Protein AF-A0A1I8H2S3-F1 (afdb_monomer)

pLDDT: mean 72.26, std 16.55, range [32.09, 94.25]

Radius of gyration: 24.67 Å; Cα contacts (8 Å, |Δi|>4): 379; chains: 1; bounding box: 44×90×65 Å

Nearest PDB structures (foldseek):
  3tn0-assembly1_A  TM=1.795E-01  e=9.062E+00  Mus musculus

Structure (mmCIF, N/CA/C/O backbone):
data_AF-A0A1I8H2S3-F1
#
_entry.id   AF-A0A1I8H2S3-F1
#
loop_
_atom_site.group_PDB
_atom_site.id
_atom_site.type_symbol
_atom_site.label_atom_id
_atom_site.label_alt_id
_atom_site.label_comp_id
_atom_site.label_asym_id
_atom_site.label_entity_id
_atom_site.label_seq_id
_atom_site.pdbx_PDB_ins_code
_atom_site.Cartn_x
_atom_site.Cartn_y
_atom_site.Cartn_z
_atom_site.occupancy
_atom_site.B_iso_or_equiv
_atom_site.auth_seq_id
_atom_site.auth_comp_id
_atom_site.auth_asym_id
_atom_site.auth_atom_id
_atom_site.pdbx_PDB_model_num
ATOM 1 N N . MET A 1 1 ? 1.444 70.346 -40.438 1.00 38.09 1 MET A N 1
ATOM 2 C CA . MET A 1 1 ? 0.869 69.464 -41.477 1.00 38.09 1 MET A CA 1
ATOM 3 C C . MET A 1 1 ? 0.135 68.326 -40.787 1.00 38.09 1 MET A C 1
ATOM 5 O O . MET A 1 1 ? 0.606 67.856 -39.762 1.00 38.09 1 MET A O 1
ATOM 9 N N . ARG A 1 2 ? -1.059 67.998 -41.293 1.00 44.31 2 ARG A N 1
ATOM 10 C CA . ARG A 1 2 ? -1.983 66.957 -40.811 1.00 44.31 2 ARG A CA 1
ATOM 11 C C . ARG A 1 2 ? -1.423 65.543 -41.024 1.00 44.31 2 ARG A C 1
ATOM 13 O O . ARG A 1 2 ? -0.652 65.376 -41.961 1.00 44.31 2 ARG A O 1
ATOM 20 N N . LEU A 1 3 ? -1.928 64.587 -40.228 1.00 35.25 3 LEU A N 1
ATOM 21 C CA . LEU A 1 3 ? -2.269 63.165 -40.501 1.00 35.25 3 LEU A CA 1
ATOM 22 C C . LEU A 1 3 ? -1.987 62.343 -39.225 1.00 35.25 3 LEU A C 1
ATOM 24 O O . LEU A 1 3 ? -0.942 62.524 -38.622 1.00 35.25 3 LEU A O 1
ATOM 28 N N . ALA A 1 4 ? -2.792 61.403 -38.746 1.00 35.41 4 ALA A N 1
ATOM 29 C CA . ALA A 1 4 ? -4.198 61.063 -38.907 1.00 35.41 4 ALA A CA 1
ATOM 30 C C . ALA A 1 4 ? -4.523 60.154 -37.708 1.00 35.41 4 ALA A C 1
ATOM 32 O O . ALA A 1 4 ? -3.720 59.294 -37.348 1.00 35.41 4 ALA A O 1
ATOM 33 N N . ALA A 1 5 ? -5.682 60.350 -37.088 1.00 44.69 5 ALA A N 1
ATOM 34 C CA . ALA A 1 5 ? -6.236 59.385 -36.154 1.00 44.69 5 ALA A CA 1
ATOM 35 C C . ALA A 1 5 ? -6.741 58.170 -36.948 1.00 44.69 5 ALA A C 1
ATOM 37 O O . ALA A 1 5 ? -7.489 58.345 -37.908 1.00 44.69 5 ALA A O 1
ATOM 38 N N . SER A 1 6 ? -6.379 56.957 -36.536 1.00 36.31 6 SER A N 1
ATOM 39 C CA . SER A 1 6 ? -7.118 55.751 -36.910 1.00 36.31 6 SER A CA 1
ATOM 40 C C . SER A 1 6 ? -7.611 55.083 -35.634 1.00 36.31 6 SER A C 1
ATOM 42 O O . SER A 1 6 ? -6.866 54.379 -34.952 1.00 36.31 6 SER A O 1
ATOM 44 N N . GLY A 1 7 ? -8.872 55.359 -35.303 1.00 48.72 7 GLY A N 1
ATOM 45 C CA . GLY A 1 7 ? -9.646 54.506 -34.418 1.00 48.72 7 GLY A CA 1
ATOM 46 C C . GLY A 1 7 ? -9.843 53.148 -35.083 1.00 48.72 7 GLY A C 1
ATOM 47 O O . GLY A 1 7 ? -10.191 53.072 -36.260 1.00 48.72 7 GLY A O 1
ATOM 48 N N . GLY A 1 8 ? -9.590 52.088 -34.326 1.00 39.38 8 GLY A N 1
ATOM 49 C CA . GLY A 1 8 ? -9.987 50.733 -34.667 1.00 39.38 8 GLY A CA 1
ATOM 50 C C . GLY A 1 8 ? -10.826 50.206 -33.518 1.00 39.38 8 GLY A C 1
ATOM 51 O O . GLY A 1 8 ? -10.296 49.959 -32.437 1.00 39.38 8 GLY A O 1
ATOM 52 N N . GLU A 1 9 ? -12.134 50.088 -33.733 1.00 51.59 9 GLU A N 1
ATOM 53 C CA . GLU A 1 9 ? -12.997 49.292 -32.864 1.00 51.59 9 GLU A CA 1
ATOM 54 C C . GLU A 1 9 ? -12.421 47.871 -32.763 1.00 51.59 9 GLU A C 1
ATOM 56 O O . GLU A 1 9 ? -12.083 47.282 -33.798 1.00 51.59 9 GLU A O 1
ATOM 61 N N . PRO A 1 10 ? -12.291 47.283 -31.559 1.00 45.09 10 PRO A N 1
ATOM 62 C CA . PRO A 1 10 ? -11.920 45.886 -31.459 1.00 45.09 10 PRO A CA 1
ATOM 63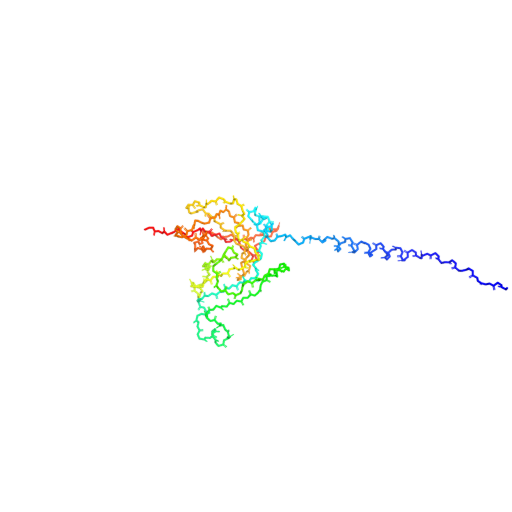 C C . PRO A 1 10 ? -13.068 45.063 -32.041 1.00 45.09 10 PRO A C 1
ATOM 65 O O . PRO A 1 10 ? -14.164 44.996 -31.485 1.00 45.09 10 PRO A O 1
ATOM 68 N N . ALA A 1 11 ? -12.807 44.464 -33.203 1.00 53.69 11 ALA A N 1
ATOM 69 C CA . ALA A 1 11 ? -13.717 43.564 -33.886 1.00 53.69 11 ALA A CA 1
ATOM 70 C C . ALA A 1 11 ? -14.281 42.543 -32.887 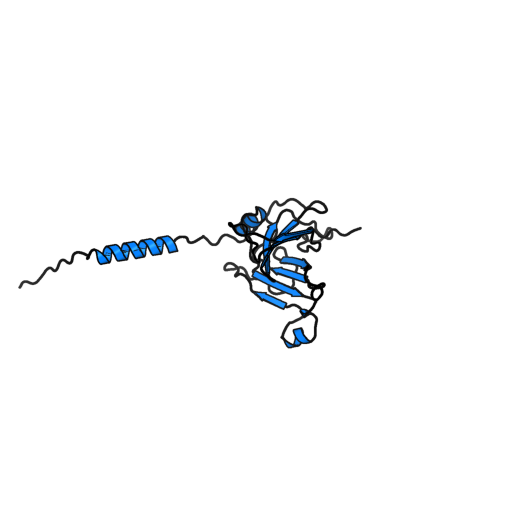1.00 53.69 11 ALA A C 1
ATOM 72 O O . ALA A 1 11 ? -13.523 41.938 -32.129 1.00 53.69 11 ALA A O 1
ATOM 73 N N . LEU A 1 12 ? -15.597 42.315 -32.920 1.00 56.34 12 LEU A N 1
ATOM 74 C CA . LEU A 1 12 ? -16.322 41.315 -32.118 1.00 56.34 12 LEU A CA 1
ATOM 75 C C . LEU A 1 12 ? -15.597 39.956 -32.004 1.00 56.34 12 LEU A C 1
ATOM 77 O O . LEU A 1 12 ? -15.710 39.283 -30.982 1.00 56.34 12 LEU A O 1
ATOM 81 N N . GLY A 1 13 ? -14.791 39.579 -33.005 1.00 53.47 13 GLY A N 1
ATOM 82 C CA . GLY A 1 13 ? -13.931 38.393 -32.979 1.00 53.47 13 GLY A CA 1
ATOM 83 C C . GLY A 1 13 ? -12.817 38.406 -31.919 1.00 53.47 13 GLY A C 1
ATOM 84 O O . GLY A 1 13 ? -12.530 37.358 -31.349 1.00 53.47 13 GLY A O 1
ATOM 85 N N . GLN A 1 14 ? -12.219 39.558 -31.592 1.00 57.09 14 GLN A N 1
ATOM 86 C CA . GLN A 1 14 ? -11.214 39.674 -30.523 1.00 57.09 14 GLN A CA 1
ATOM 87 C C . GLN A 1 14 ? -11.842 39.565 -29.130 1.00 57.09 14 GLN A C 1
ATOM 89 O O . GLN A 1 14 ? -11.256 38.946 -28.244 1.00 57.09 14 GLN A O 1
ATOM 94 N N . LEU A 1 15 ? -13.054 40.099 -28.945 1.00 57.22 15 LEU A N 1
ATOM 95 C CA . LEU A 1 15 ? -13.792 39.962 -27.688 1.00 57.22 15 LEU A CA 1
ATOM 96 C C . LEU A 1 15 ? -14.247 38.509 -27.464 1.00 57.22 15 LEU A C 1
ATOM 98 O O . LEU A 1 15 ? -14.140 37.993 -26.352 1.00 57.22 15 LEU A O 1
ATOM 102 N N . LEU A 1 16 ? -14.682 37.819 -28.528 1.00 61.59 16 LEU A N 1
ATOM 103 C CA . LEU A 1 16 ? -15.043 36.398 -28.475 1.00 61.59 16 LEU A CA 1
ATOM 104 C C . LEU A 1 16 ? -13.828 35.512 -28.166 1.00 61.59 16 LEU A C 1
ATOM 106 O O . LEU A 1 16 ? -13.934 34.574 -27.378 1.00 61.59 16 LEU A O 1
ATOM 110 N N . LEU A 1 17 ? -12.665 35.835 -28.742 1.00 59.41 17 LEU A N 1
ATOM 111 C CA . LEU A 1 17 ? -11.416 35.124 -28.478 1.00 59.41 17 LEU A CA 1
ATOM 112 C C . LEU A 1 17 ? -10.951 35.335 -27.030 1.00 59.41 17 LEU A C 1
ATOM 114 O O . LEU A 1 17 ? -10.562 34.376 -26.373 1.00 59.41 17 LEU A O 1
ATOM 118 N N . LEU A 1 18 ? -11.066 36.554 -26.493 1.00 60.75 18 LEU A N 1
ATOM 119 C CA . LEU A 1 18 ? -10.764 36.847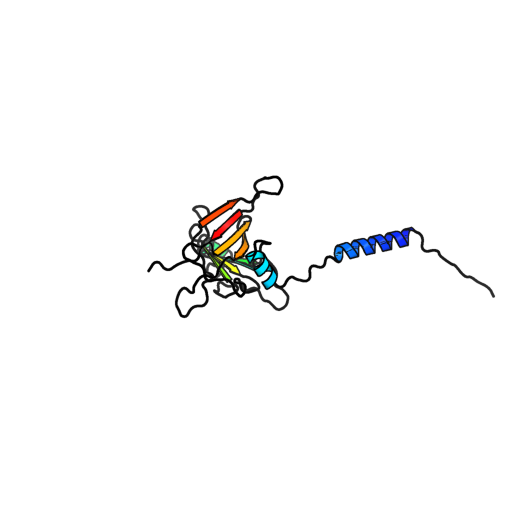 -25.087 1.00 60.75 18 LEU A CA 1
ATOM 120 C C . LEU A 1 18 ? -11.726 36.136 -24.122 1.00 60.75 18 LEU A C 1
ATOM 122 O O . LEU A 1 18 ? -11.285 35.641 -23.087 1.00 60.75 18 LEU A O 1
ATOM 126 N N . LEU A 1 19 ? -13.012 36.012 -24.464 1.00 63.91 19 LEU A N 1
ATOM 127 C CA . LEU A 1 19 ? -13.997 35.267 -23.666 1.00 63.91 19 LEU A CA 1
ATOM 128 C C . LEU A 1 19 ? -13.788 33.745 -23.733 1.00 63.91 19 LEU A C 1
ATOM 130 O O . LEU A 1 19 ? -13.965 33.060 -22.721 1.00 63.91 19 LEU A O 1
ATOM 134 N N . LEU A 1 20 ? -13.361 33.213 -24.882 1.00 60.16 20 LEU A N 1
ATOM 135 C CA . LEU A 1 20 ? -12.960 31.811 -25.040 1.00 60.16 20 LEU A CA 1
ATOM 136 C C . LEU A 1 20 ? -11.682 31.509 -24.255 1.00 60.16 20 LEU A C 1
ATOM 138 O O . LEU A 1 20 ? -11.639 30.512 -23.540 1.00 60.16 20 LEU A O 1
ATOM 142 N N . VAL A 1 21 ? -10.682 32.393 -24.307 1.00 58.75 21 VAL A N 1
ATOM 143 C CA . VAL A 1 21 ? -9.450 32.271 -23.515 1.00 58.75 21 VAL A CA 1
ATOM 144 C C . VAL A 1 21 ? -9.752 32.402 -22.019 1.00 58.75 21 VAL A C 1
ATOM 146 O O . VAL A 1 21 ? -9.250 31.603 -21.240 1.00 58.75 21 VAL A O 1
ATOM 149 N N . ALA A 1 22 ? -10.639 33.309 -21.597 1.00 56.41 22 ALA A N 1
ATOM 150 C CA . ALA A 1 22 ? -11.070 33.419 -20.201 1.00 56.41 22 ALA A CA 1
ATOM 151 C C . ALA A 1 22 ? -11.889 32.202 -19.725 1.00 56.41 22 ALA A C 1
ATOM 153 O O . ALA A 1 22 ? -11.765 31.796 -18.571 1.00 56.41 22 ALA A O 1
ATOM 154 N N . SER A 1 23 ? -12.686 31.582 -20.602 1.00 53.66 23 SER A N 1
ATOM 155 C CA . SER A 1 23 ? -13.431 30.349 -20.300 1.00 53.66 23 SER A CA 1
ATOM 156 C C . SER A 1 23 ? -12.525 29.114 -20.260 1.00 53.66 23 SER A C 1
ATOM 158 O O . SER A 1 23 ? -12.695 28.262 -19.392 1.00 53.66 23 SER A O 1
ATOM 160 N N . LEU A 1 24 ? -11.517 29.040 -21.134 1.00 49.94 24 LEU A N 1
ATOM 161 C CA . LEU A 1 24 ? -10.471 28.013 -21.100 1.00 49.94 24 LEU A CA 1
ATOM 162 C C . LEU A 1 24 ? -9.554 28.186 -19.883 1.00 49.94 24 LEU A C 1
ATOM 164 O O . LEU A 1 24 ? -9.210 27.197 -19.247 1.00 49.94 24 LEU A O 1
ATOM 168 N N . LEU A 1 25 ? -9.236 29.422 -19.487 1.00 43.41 25 LEU A N 1
ATOM 169 C CA . LEU A 1 25 ? -8.491 29.718 -18.259 1.00 43.41 25 LEU A CA 1
ATOM 170 C C . LEU A 1 25 ? -9.327 29.483 -16.992 1.00 43.41 25 LEU A C 1
ATOM 172 O O . LEU A 1 25 ? -8.766 29.091 -15.976 1.00 43.41 25 LEU A O 1
ATOM 176 N N . ARG A 1 26 ? -10.658 29.642 -17.033 1.00 41.31 26 ARG A N 1
ATOM 177 C CA . ARG A 1 26 ? -11.556 29.229 -15.936 1.00 41.31 26 ARG A CA 1
ATOM 178 C C .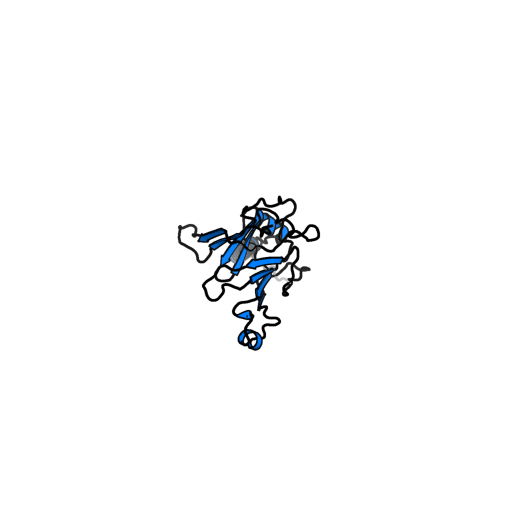 ARG A 1 26 ? -11.688 27.711 -15.821 1.00 41.31 26 ARG A C 1
ATOM 180 O O . ARG A 1 26 ? -11.766 27.221 -14.702 1.00 41.31 26 ARG A O 1
ATOM 187 N N . GLN A 1 27 ? -11.656 26.968 -16.930 1.00 44.38 27 GLN A N 1
ATOM 188 C CA . GLN A 1 27 ? -11.614 25.499 -16.897 1.00 44.38 27 GLN A CA 1
ATOM 189 C C . GLN A 1 27 ? -10.223 24.951 -16.536 1.00 44.38 27 GLN A C 1
ATOM 191 O O . GLN A 1 27 ? -10.130 23.918 -15.884 1.00 44.38 27 GLN A O 1
ATOM 196 N N . ALA A 1 28 ? -9.147 25.674 -16.859 1.00 37.03 28 ALA A N 1
ATOM 197 C CA . ALA A 1 28 ? -7.795 25.388 -16.369 1.00 37.03 28 ALA A CA 1
ATOM 198 C C . ALA A 1 28 ? -7.542 25.913 -14.937 1.00 37.03 28 ALA A C 1
ATOM 200 O O . ALA A 1 28 ? -6.536 25.574 -14.320 1.00 37.03 28 ALA A O 1
ATOM 201 N N . GLY A 1 29 ? -8.458 26.735 -14.413 1.00 32.09 29 GLY A N 1
ATOM 202 C CA . GLY A 1 29 ? -8.435 27.333 -13.076 1.00 32.09 29 GLY A CA 1
ATOM 203 C C . GLY A 1 29 ? -9.119 26.495 -11.995 1.00 32.09 29 GLY A C 1
ATOM 204 O O . GLY A 1 29 ? -9.160 26.920 -10.843 1.00 32.09 29 GLY A O 1
ATOM 205 N N . GLY A 1 30 ? -9.598 25.293 -12.326 1.00 32.59 30 GLY A N 1
ATOM 206 C CA . GLY A 1 30 ? -9.863 24.233 -11.351 1.00 32.59 30 GLY A CA 1
ATOM 207 C C . GLY A 1 30 ? -8.555 23.593 -10.890 1.00 32.59 30 GLY A C 1
ATOM 208 O O . GLY A 1 30 ? -8.378 22.385 -10.996 1.00 32.59 30 GLY A O 1
ATOM 209 N N . ALA A 1 31 ? -7.593 24.413 -10.465 1.00 36.22 31 ALA A N 1
ATOM 210 C CA . ALA A 1 31 ? -6.396 23.930 -9.811 1.00 36.22 31 ALA A CA 1
ATOM 211 C C . ALA A 1 31 ? -6.816 23.456 -8.420 1.00 36.22 31 ALA A C 1
ATOM 213 O O . ALA A 1 31 ? -6.868 24.244 -7.473 1.00 36.22 31 ALA A O 1
ATOM 214 N N . ASP A 1 32 ? -7.135 22.165 -8.320 1.00 41.19 32 ASP A N 1
ATOM 215 C CA . ASP A 1 32 ? -7.011 21.431 -7.072 1.00 41.19 32 ASP A CA 1
ATOM 216 C C . ASP A 1 32 ? -5.656 21.808 -6.475 1.00 41.19 32 ASP A C 1
ATOM 218 O O . ASP A 1 32 ? -4.586 21.488 -7.005 1.00 41.19 32 ASP A O 1
ATOM 222 N N . SER A 1 33 ? -5.705 22.575 -5.387 1.00 41.06 33 SER A N 1
ATOM 223 C CA . SER A 1 33 ? -4.561 22.736 -4.503 1.00 41.06 33 SER A CA 1
ATOM 224 C C . SER A 1 33 ? -4.030 21.330 -4.231 1.00 41.06 33 SER A C 1
ATOM 226 O O . SER A 1 33 ? -4.860 20.466 -3.944 1.00 41.06 33 SER A O 1
ATOM 228 N N . PRO A 1 34 ? -2.714 21.058 -4.353 1.00 53.12 34 PRO A N 1
ATOM 229 C CA . PRO A 1 34 ? -2.194 19.716 -4.146 1.00 53.12 34 PRO A CA 1
ATOM 230 C C . PRO A 1 34 ? -2.646 19.254 -2.766 1.00 53.12 34 PRO A C 1
ATOM 232 O O . PRO A 1 34 ? -2.169 19.748 -1.740 1.00 53.12 34 PRO A O 1
ATOM 235 N N . GLU A 1 35 ? -3.642 18.370 -2.750 1.00 61.94 35 GLU A N 1
ATOM 236 C CA . GLU A 1 35 ? -4.249 17.925 -1.516 1.00 61.94 35 GLU A CA 1
ATOM 237 C C . GLU A 1 35 ? -3.128 17.255 -0.730 1.00 61.94 35 GLU A C 1
ATOM 239 O O . GLU A 1 35 ? -2.432 16.373 -1.244 1.00 61.94 35 GLU A O 1
ATOM 244 N N . SER A 1 36 ? -2.875 17.743 0.488 1.00 72.06 36 SER A N 1
ATOM 245 C CA . SER A 1 36 ? -1.823 17.170 1.327 1.00 72.06 36 SER A CA 1
ATOM 246 C C . SER A 1 36 ? -2.016 15.652 1.359 1.00 72.06 36 SER A C 1
ATOM 248 O O . SER A 1 36 ? -3.152 15.210 1.548 1.00 72.06 36 SER A O 1
ATOM 250 N N . PRO A 1 37 ? -0.971 14.822 1.205 1.00 70.12 37 PRO A N 1
ATOM 251 C CA . PRO A 1 37 ? -1.177 13.379 1.149 1.00 70.12 37 PRO A CA 1
ATOM 252 C C . PRO A 1 37 ? -1.830 12.826 2.426 1.00 70.12 37 PRO A C 1
ATOM 254 O O . PRO A 1 37 ? -2.494 11.797 2.380 1.00 70.12 37 PRO A O 1
ATOM 257 N N . GLN A 1 38 ? -1.731 13.542 3.553 1.00 73.12 38 GLN A N 1
ATOM 258 C CA . GLN A 1 38 ? -2.501 13.235 4.761 1.00 73.12 38 GLN A CA 1
ATOM 259 C C . GLN A 1 38 ? -4.012 13.434 4.590 1.00 73.12 38 GLN A C 1
ATOM 261 O O . GLN A 1 38 ? -4.784 12.659 5.146 1.00 73.12 38 GLN A O 1
ATOM 266 N N . ARG A 1 39 ? -4.450 14.446 3.831 1.00 71.56 39 ARG A N 1
ATOM 267 C CA . ARG A 1 39 ? -5.868 14.632 3.490 1.00 71.56 39 ARG A CA 1
ATOM 268 C C . ARG A 1 39 ? -6.355 13.526 2.575 1.00 71.56 39 ARG A C 1
ATOM 270 O O . ARG A 1 39 ? -7.396 12.960 2.865 1.00 71.56 39 ARG A O 1
ATOM 277 N N . LEU A 1 40 ? -5.567 13.142 1.572 1.00 72.75 40 LEU A N 1
ATOM 278 C CA . LEU A 1 40 ? -5.903 12.007 0.709 1.00 72.75 40 LEU A CA 1
ATOM 279 C C . LEU A 1 40 ? -6.037 10.709 1.513 1.00 72.75 40 LEU A C 1
ATOM 281 O O . LEU A 1 40 ? -7.007 9.978 1.346 1.00 72.75 40 LEU A O 1
ATOM 285 N N . LEU A 1 41 ? -5.113 10.450 2.442 1.00 73.94 41 LEU A N 1
ATOM 286 C CA . LEU A 1 41 ? -5.183 9.286 3.330 1.00 73.94 41 LEU A CA 1
ATOM 287 C C . LEU A 1 41 ? -6.357 9.363 4.310 1.00 73.94 41 LEU A C 1
ATOM 289 O O . LEU A 1 41 ? -6.984 8.346 4.587 1.00 73.94 41 LEU A O 1
ATOM 293 N N . ALA A 1 42 ? -6.702 10.554 4.804 1.00 70.62 42 ALA A N 1
ATOM 294 C CA . ALA A 1 42 ? -7.901 10.756 5.613 1.00 70.62 42 ALA A CA 1
ATOM 295 C C . ALA A 1 42 ? -9.190 10.565 4.794 1.00 70.62 42 ALA A C 1
ATOM 297 O O . ALA A 1 42 ? -10.161 10.009 5.303 1.00 70.62 42 ALA A O 1
ATOM 298 N N . SER A 1 43 ? -9.201 10.985 3.529 1.00 71.62 43 SER A N 1
ATOM 299 C CA . SER A 1 43 ? -10.299 10.768 2.585 1.00 71.62 43 SER A CA 1
ATOM 300 C C . SER A 1 43 ? -10.459 9.284 2.270 1.00 71.62 43 SER A C 1
ATOM 302 O O . SER A 1 43 ? -11.580 8.782 2.326 1.00 71.62 43 SER A O 1
ATOM 304 N N . ALA A 1 44 ? -9.359 8.558 2.056 1.00 67.75 44 ALA A N 1
ATOM 305 C CA . ALA A 1 44 ? -9.370 7.102 1.949 1.00 67.75 44 ALA A CA 1
ATOM 306 C C . ALA A 1 44 ? -9.874 6.445 3.234 1.00 67.75 44 ALA A C 1
ATOM 308 O O . ALA A 1 44 ? -10.786 5.633 3.189 1.00 67.75 44 ALA A O 1
ATOM 309 N N . ALA A 1 45 ? -9.396 6.850 4.413 1.00 61.00 45 ALA A N 1
ATOM 310 C CA . ALA A 1 45 ? -9.930 6.354 5.686 1.00 61.00 45 ALA A CA 1
ATOM 311 C C . ALA A 1 45 ? -11.448 6.570 5.843 1.00 61.00 45 ALA A C 1
ATOM 313 O O . ALA A 1 45 ? -12.108 5.806 6.541 1.00 61.00 45 ALA A O 1
ATOM 314 N N . ARG A 1 46 ? -12.017 7.569 5.157 1.00 62.66 46 ARG A N 1
ATOM 315 C CA . ARG A 1 46 ? -13.465 7.828 5.080 1.00 62.66 46 ARG A CA 1
ATOM 316 C C . ARG A 1 46 ? -14.162 7.158 3.885 1.00 62.66 46 ARG A C 1
ATOM 318 O O . ARG A 1 46 ? -15.352 7.375 3.699 1.00 62.66 46 ARG A O 1
ATOM 325 N N . GLY A 1 47 ? -13.447 6.375 3.077 1.00 60.66 47 GLY A N 1
ATOM 326 C CA . GLY A 1 47 ? -13.948 5.675 1.890 1.00 60.66 47 GLY A CA 1
ATOM 327 C C . GLY A 1 47 ? -14.156 6.556 0.652 1.00 60.66 47 GLY A C 1
ATOM 328 O O . GLY A 1 47 ? -14.681 6.077 -0.350 1.00 60.66 47 GLY A O 1
ATOM 329 N N . ASN A 1 48 ? -13.737 7.823 0.690 1.00 60.91 48 ASN A N 1
ATOM 330 C CA . ASN A 1 48 ? -14.067 8.836 -0.319 1.00 60.91 48 ASN A CA 1
ATOM 331 C C . ASN A 1 48 ? -13.064 8.922 -1.491 1.00 60.91 48 ASN A C 1
ATOM 333 O O . ASN A 1 48 ? -13.223 9.774 -2.360 1.00 60.91 48 ASN A O 1
ATOM 337 N N . GLY A 1 49 ? -12.038 8.063 -1.545 1.00 71.62 49 GLY A N 1
ATOM 338 C CA . GLY A 1 49 ? -11.074 8.012 -2.653 1.00 71.62 49 GLY A CA 1
ATOM 339 C C . GLY A 1 49 ? -9.936 7.015 -2.414 1.00 71.62 49 GLY A C 1
ATOM 340 O O . GLY A 1 49 ? -9.655 6.677 -1.272 1.00 71.62 49 GLY A O 1
ATOM 341 N N . ALA A 1 50 ? -9.283 6.546 -3.485 1.00 82.75 50 ALA A N 1
ATOM 342 C CA . ALA A 1 50 ? -8.116 5.665 -3.391 1.00 82.75 50 ALA A CA 1
ATOM 343 C C . ALA A 1 50 ? -6.809 6.473 -3.417 1.00 82.75 50 ALA A C 1
ATOM 345 O O . ALA A 1 50 ? -6.621 7.325 -4.286 1.00 82.75 50 ALA A O 1
ATOM 346 N N . VAL A 1 51 ? -5.881 6.181 -2.506 1.00 88.81 51 VAL A N 1
ATOM 347 C CA . VAL A 1 51 ? -4.533 6.757 -2.488 1.00 88.81 51 VAL A CA 1
ATOM 348 C C . VAL A 1 51 ? -3.567 5.842 -3.221 1.00 88.81 51 VAL A C 1
ATOM 350 O O . VAL A 1 51 ? -3.279 4.726 -2.792 1.00 88.81 51 VAL A O 1
ATOM 353 N N . CYS A 1 52 ? -3.015 6.355 -4.310 1.00 89.06 52 CYS A N 1
ATOM 354 C CA . CYS A 1 52 ? -1.966 5.686 -5.058 1.00 89.06 52 CYS A CA 1
ATOM 355 C C . CYS A 1 52 ? -0.641 5.688 -4.267 1.00 89.06 52 CYS A C 1
ATOM 357 O O . CYS A 1 52 ? -0.202 6.753 -3.813 1.00 89.06 52 CYS A O 1
ATOM 359 N N . PRO A 1 53 ? 0.038 4.538 -4.113 1.00 93.50 53 PRO A N 1
ATOM 360 C CA . PRO A 1 53 ? 1.381 4.504 -3.553 1.00 93.50 53 PRO A CA 1
ATOM 361 C C . PRO A 1 53 ? 2.373 5.205 -4.489 1.00 93.50 53 PRO A C 1
ATOM 363 O O . PRO A 1 53 ? 2.157 5.330 -5.692 1.00 93.50 53 PRO A O 1
ATOM 366 N N . CYS A 1 54 ? 3.500 5.657 -3.956 1.00 94.12 54 CYS A N 1
ATOM 367 C CA . CYS A 1 54 ? 4.584 6.220 -4.750 1.00 94.12 54 CYS A CA 1
ATOM 368 C C . CYS A 1 54 ? 5.513 5.149 -5.339 1.00 94.12 54 CYS A C 1
ATOM 370 O O . CYS A 1 54 ? 6.112 5.354 -6.399 1.00 94.12 54 CYS A O 1
ATOM 372 N N . ALA A 1 55 ? 5.604 3.990 -4.684 1.00 94.25 55 ALA A N 1
ATOM 373 C CA . ALA A 1 55 ? 6.265 2.813 -5.226 1.00 94.25 55 ALA A CA 1
ATOM 374 C C . ALA A 1 55 ? 5.544 1.530 -4.810 1.00 94.25 55 ALA A C 1
ATOM 376 O O . ALA A 1 55 ? 4.992 1.439 -3.713 1.00 94.25 55 ALA A O 1
ATOM 377 N N . HIS A 1 56 ? 5.589 0.546 -5.698 1.00 92.44 56 HIS A N 1
ATOM 378 C CA . HIS A 1 56 ? 5.151 -0.817 -5.452 1.00 92.44 56 HIS A CA 1
ATOM 379 C C . HIS A 1 56 ? 6.386 -1.712 -5.496 1.00 92.44 56 HIS A C 1
ATOM 381 O O . HIS A 1 56 ? 7.133 -1.689 -6.474 1.00 92.44 56 HIS A O 1
ATOM 387 N N . LEU A 1 57 ? 6.630 -2.454 -4.422 1.00 91.62 57 LEU A N 1
ATOM 388 C CA . LEU A 1 57 ? 7.740 -3.390 -4.330 1.00 91.62 57 LEU A CA 1
ATOM 389 C C . LEU A 1 57 ? 7.199 -4.805 -4.208 1.00 91.62 57 LEU A C 1
ATOM 391 O O . LEU A 1 57 ? 6.268 -5.025 -3.446 1.00 91.62 57 LEU A O 1
ATOM 395 N N . GLU A 1 58 ? 7.820 -5.755 -4.889 1.00 88.62 58 GLU A N 1
ATOM 396 C CA . GLU A 1 58 ? 7.465 -7.168 -4.820 1.00 88.62 58 GLU A CA 1
ATOM 397 C C . GLU A 1 58 ? 8.694 -7.999 -4.468 1.00 88.62 58 GLU A C 1
ATOM 399 O O . GLU A 1 58 ? 9.781 -7.771 -5.001 1.00 88.62 58 GLU A O 1
ATOM 404 N N . ARG A 1 59 ? 8.528 -8.983 -3.584 1.00 86.25 59 ARG A N 1
ATOM 405 C CA . ARG A 1 59 ? 9.566 -9.965 -3.251 1.00 86.25 59 ARG A CA 1
ATOM 406 C C . ARG A 1 59 ? 8.995 -11.374 -3.212 1.00 86.25 59 ARG A C 1
ATOM 408 O O . ARG A 1 59 ? 7.807 -11.555 -2.963 1.00 86.25 59 ARG A O 1
ATOM 415 N N . GLY A 1 60 ? 9.857 -12.370 -3.399 1.00 82.56 60 GLY A N 1
ATOM 416 C CA . GLY A 1 60 ? 9.444 -13.775 -3.450 1.00 82.56 60 GLY A CA 1
ATOM 417 C C . GLY A 1 60 ? 8.856 -14.168 -4.808 1.00 82.56 60 GLY A C 1
ATOM 418 O O . GLY A 1 60 ? 8.903 -13.396 -5.768 1.00 82.56 60 GLY A O 1
ATOM 419 N N . GLY A 1 61 ? 8.351 -15.399 -4.916 1.00 78.69 61 GLY A N 1
ATOM 420 C CA . GLY A 1 61 ? 7.834 -15.940 -6.177 1.00 78.69 61 GLY A CA 1
ATOM 421 C C . GLY A 1 61 ? 8.851 -15.827 -7.323 1.00 78.69 61 GLY A C 1
ATOM 422 O O . GLY A 1 61 ? 10.031 -16.158 -7.155 1.00 78.69 61 GLY A O 1
ATOM 423 N N . PHE A 1 62 ? 8.401 -15.296 -8.467 1.00 76.00 62 PHE A N 1
ATOM 424 C CA . PHE A 1 62 ? 9.216 -15.053 -9.669 1.00 76.00 62 PHE A CA 1
ATOM 425 C C . PHE A 1 62 ? 10.503 -14.262 -9.377 1.00 76.00 62 PHE A C 1
ATOM 427 O O . PHE A 1 62 ? 11.565 -14.572 -9.921 1.00 76.00 62 PHE A O 1
ATOM 434 N N . TRP A 1 63 ? 10.435 -13.289 -8.465 1.00 82.81 63 TRP A N 1
ATOM 435 C CA . TRP A 1 63 ? 11.533 -12.367 -8.171 1.00 82.81 63 TRP A CA 1
ATOM 436 C C . TRP A 1 63 ? 12.684 -13.001 -7.384 1.00 82.81 63 TRP A C 1
ATOM 438 O O . TRP A 1 63 ? 13.759 -12.414 -7.301 1.00 82.81 63 TRP A O 1
ATOM 448 N N . SER A 1 64 ? 12.495 -14.210 -6.845 1.00 78.88 64 SER A N 1
ATOM 449 C CA . SER A 1 64 ? 13.547 -14.952 -6.133 1.00 78.88 64 SER A CA 1
ATOM 450 C C . SER A 1 64 ? 14.461 -15.778 -7.054 1.00 78.88 64 SER A C 1
ATOM 452 O O . SER A 1 64 ? 15.499 -16.277 -6.619 1.00 78.88 64 SER A O 1
ATOM 454 N N . GLY A 1 65 ? 14.096 -15.932 -8.330 1.00 77.25 65 GLY A N 1
ATOM 455 C CA . GLY A 1 65 ? 14.794 -16.808 -9.269 1.00 77.25 65 GLY A CA 1
ATOM 456 C C . GLY A 1 65 ? 16.025 -16.189 -9.940 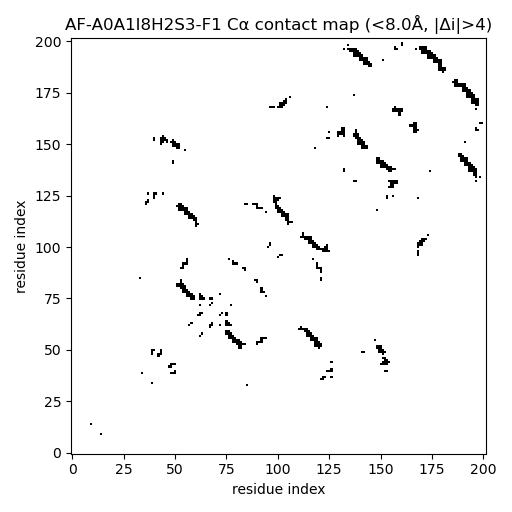1.00 77.25 65 GLY A C 1
ATOM 457 O O . GLY A 1 65 ? 16.168 -14.974 -10.067 1.00 77.25 65 GLY A O 1
ATOM 458 N N . LYS A 1 66 ? 16.887 -17.055 -10.491 1.00 81.38 66 LYS A N 1
ATOM 459 C CA . LYS A 1 66 ? 18.066 -16.653 -11.288 1.00 81.38 66 LYS A CA 1
ATOM 460 C C . LYS A 1 66 ? 17.703 -15.786 -12.501 1.00 81.38 66 LYS A C 1
ATOM 462 O O . LYS A 1 66 ? 18.476 -14.913 -12.880 1.00 81.38 66 LYS A O 1
ATOM 467 N N . VAL A 1 67 ? 16.524 -16.007 -13.086 1.00 82.56 67 VAL A N 1
ATOM 468 C CA . VAL A 1 67 ? 16.011 -15.216 -14.215 1.00 82.56 67 VAL A CA 1
ATOM 469 C C . VAL A 1 67 ? 15.775 -13.762 -13.802 1.00 82.56 67 VAL A C 1
ATOM 471 O O . VAL A 1 67 ? 16.211 -12.858 -14.504 1.00 82.56 67 VAL A O 1
ATOM 474 N N . ALA A 1 68 ? 15.169 -13.519 -12.637 1.00 82.38 68 ALA A N 1
ATOM 475 C CA . ALA A 1 68 ? 14.951 -12.164 -12.135 1.00 82.38 68 ALA A CA 1
ATOM 476 C C . ALA A 1 68 ? 16.278 -11.429 -11.881 1.00 82.38 68 ALA A C 1
ATOM 478 O O . ALA A 1 68 ? 16.423 -10.265 -12.254 1.00 82.38 68 ALA A O 1
ATOM 479 N N . ALA A 1 69 ? 17.277 -12.126 -11.329 1.00 81.62 69 ALA A N 1
ATOM 480 C CA . ALA A 1 69 ? 18.616 -11.565 -11.154 1.00 81.62 69 ALA A CA 1
ATOM 481 C C . ALA A 1 69 ? 19.261 -11.170 -12.497 1.00 81.62 69 ALA A C 1
ATOM 483 O O . ALA A 1 69 ? 19.846 -10.092 -12.601 1.00 81.62 69 ALA A O 1
ATOM 484 N N . ALA A 1 70 ? 19.104 -11.993 -13.541 1.00 84.88 70 ALA A N 1
ATOM 485 C CA . ALA A 1 70 ? 19.584 -11.680 -14.890 1.00 84.88 70 ALA A CA 1
ATOM 486 C C . ALA A 1 70 ? 18.869 -10.465 -15.518 1.00 84.88 70 ALA A C 1
ATOM 488 O O . ALA A 1 70 ? 19.468 -9.747 -16.313 1.00 84.88 70 ALA A O 1
ATOM 489 N N . LEU A 1 71 ? 17.623 -10.190 -15.115 1.00 84.25 71 LEU A N 1
ATOM 490 C CA . LEU A 1 71 ? 16.861 -8.992 -15.492 1.00 84.25 71 LEU A CA 1
ATOM 491 C C . LEU A 1 71 ? 17.216 -7.750 -14.647 1.00 84.25 71 LEU A C 1
ATOM 493 O O . LEU A 1 71 ? 16.575 -6.710 -14.776 1.00 84.25 71 LEU A O 1
ATOM 497 N N . GLY A 1 72 ? 18.230 -7.836 -13.781 1.00 82.50 72 GLY A N 1
ATOM 498 C CA . GLY A 1 72 ? 18.722 -6.710 -12.984 1.00 82.50 72 GLY A CA 1
ATOM 499 C C . GLY A 1 72 ? 17.976 -6.477 -11.667 1.00 82.50 72 GLY A C 1
ATOM 500 O O . GLY A 1 72 ? 18.239 -5.478 -10.992 1.00 82.50 72 GLY A O 1
ATOM 501 N N . VAL A 1 73 ? 17.085 -7.389 -11.266 1.00 83.31 73 VAL A N 1
ATOM 502 C CA . VAL A 1 73 ? 16.410 -7.336 -9.962 1.00 83.31 73 VAL A CA 1
ATOM 503 C C . VAL A 1 73 ? 17.431 -7.598 -8.857 1.00 83.31 73 VAL A C 1
ATOM 505 O O . VAL A 1 73 ? 18.075 -8.647 -8.813 1.00 83.31 73 VAL A O 1
ATOM 508 N N . ARG A 1 74 ? 17.592 -6.636 -7.944 1.00 79.31 74 ARG A N 1
ATOM 509 C CA . ARG A 1 74 ? 18.564 -6.719 -6.844 1.00 79.31 74 ARG A CA 1
ATOM 510 C C . ARG A 1 74 ? 17.898 -7.232 -5.577 1.00 79.31 74 ARG A C 1
ATOM 512 O O . ARG A 1 74 ? 16.782 -6.838 -5.257 1.00 79.31 74 ARG A O 1
ATOM 519 N N . ASN A 1 75 ? 18.607 -8.084 -4.837 1.00 83.25 75 ASN A N 1
ATOM 520 C CA . ASN A 1 75 ? 18.154 -8.648 -3.557 1.00 83.25 75 ASN A CA 1
ATOM 521 C C . ASN A 1 75 ? 16.786 -9.358 -3.632 1.00 83.25 75 ASN A C 1
ATOM 523 O O . ASN A 1 75 ? 16.084 -9.445 -2.628 1.00 83.25 75 ASN A O 1
ATOM 527 N N . GLY A 1 76 ? 16.392 -9.825 -4.822 1.00 84.44 76 GLY A N 1
ATOM 528 C CA . GLY A 1 76 ? 15.091 -10.452 -5.060 1.00 84.44 76 GLY A CA 1
ATOM 529 C C . GLY A 1 76 ? 13.887 -9.526 -4.858 1.00 84.44 76 GLY A C 1
ATOM 530 O O . GLY A 1 76 ? 12.794 -10.019 -4.583 1.00 84.44 76 GLY A O 1
ATOM 531 N N . ILE A 1 77 ? 14.089 -8.205 -4.949 1.00 88.75 77 ILE A N 1
ATOM 532 C CA . ILE A 1 77 ? 13.041 -7.193 -4.799 1.00 88.75 77 ILE A CA 1
ATOM 533 C C . ILE A 1 77 ? 12.875 -6.448 -6.119 1.00 88.75 77 ILE A C 1
ATOM 535 O O . ILE A 1 77 ? 13.747 -5.674 -6.525 1.00 88.75 77 ILE A O 1
ATOM 539 N N . PHE A 1 78 ? 11.740 -6.660 -6.772 1.00 89.50 78 PHE A N 1
ATOM 540 C CA . PHE A 1 78 ? 11.301 -5.811 -7.869 1.00 89.50 78 PHE A CA 1
ATOM 541 C C . PHE A 1 78 ? 10.686 -4.533 -7.300 1.00 89.50 78 PHE A C 1
ATOM 543 O O . PHE A 1 78 ? 10.001 -4.573 -6.281 1.00 89.50 78 PHE A O 1
ATOM 550 N N . ALA A 1 79 ? 10.962 -3.390 -7.922 1.00 90.38 79 ALA A N 1
ATOM 551 C CA . ALA A 1 79 ? 10.461 -2.101 -7.470 1.00 90.38 79 ALA A CA 1
ATOM 552 C C . ALA A 1 79 ? 10.021 -1.262 -8.665 1.00 90.38 79 ALA A C 1
ATOM 554 O O . ALA A 1 79 ? 10.819 -0.965 -9.554 1.00 90.38 79 ALA A O 1
ATOM 555 N N . GLU A 1 80 ? 8.775 -0.811 -8.632 1.00 90.44 80 GLU A N 1
ATOM 556 C CA . GLU A 1 80 ? 8.191 0.024 -9.668 1.00 90.44 80 GLU A CA 1
ATOM 557 C C . GLU A 1 80 ? 7.675 1.344 -9.100 1.00 90.44 80 GLU A C 1
ATOM 559 O O . GLU A 1 80 ? 7.145 1.421 -7.990 1.00 90.44 80 GLU A O 1
ATOM 564 N N . SER A 1 81 ? 7.861 2.415 -9.871 1.00 91.06 81 SER A N 1
ATOM 565 C CA . SER A 1 81 ? 7.364 3.746 -9.518 1.00 91.06 81 SER A CA 1
ATOM 566 C C . SER A 1 81 ? 5.912 3.893 -9.936 1.00 91.06 81 SER A C 1
ATOM 568 O O . SER A 1 81 ? 5.549 3.521 -11.045 1.00 91.06 81 SER A O 1
ATOM 570 N N . ARG A 1 82 ? 5.099 4.482 -9.063 1.00 91.00 82 ARG A N 1
ATOM 571 C CA . ARG A 1 82 ? 3.656 4.619 -9.270 1.00 91.00 82 ARG A CA 1
ATOM 572 C C . ARG A 1 82 ? 3.280 6.095 -9.338 1.00 91.00 82 ARG A C 1
ATOM 574 O O . ARG A 1 82 ? 3.332 6.688 -10.412 1.00 91.00 82 ARG A O 1
ATOM 581 N N . CYS A 1 83 ? 2.990 6.715 -8.200 1.00 90.31 83 CYS A N 1
ATOM 582 C CA . CYS A 1 83 ? 2.656 8.134 -8.133 1.00 90.31 83 CYS A CA 1
ATOM 583 C C . CYS A 1 83 ? 3.822 9.008 -7.648 1.00 90.31 83 CYS A C 1
ATOM 585 O O . CYS A 1 83 ? 4.731 8.569 -6.942 1.00 90.31 83 CYS A O 1
ATOM 587 N N . ARG A 1 84 ? 3.825 10.281 -8.060 1.00 89.44 84 ARG A N 1
ATOM 588 C CA . ARG A 1 84 ? 4.866 11.241 -7.672 1.00 89.44 84 ARG A CA 1
ATOM 589 C C . ARG A 1 84 ? 4.545 11.827 -6.299 1.00 89.44 84 ARG A C 1
ATOM 591 O O . ARG A 1 84 ? 3.427 12.273 -6.065 1.00 89.44 84 ARG A O 1
ATOM 598 N N . CYS A 1 85 ? 5.537 11.869 -5.415 1.00 88.69 85 CYS A N 1
ATOM 599 C CA . CYS A 1 85 ? 5.393 12.584 -4.153 1.00 88.69 85 CYS A CA 1
ATOM 600 C C . CYS A 1 85 ? 5.411 14.105 -4.352 1.00 88.69 85 CYS A C 1
ATOM 602 O O . CYS A 1 85 ? 6.057 14.587 -5.287 1.00 88.69 85 CYS A O 1
ATOM 604 N N . PRO A 1 86 ? 4.754 14.870 -3.462 1.00 86.38 86 PRO A N 1
ATOM 605 C CA . PRO A 1 86 ? 4.892 16.320 -3.448 1.00 86.38 86 PRO A CA 1
ATOM 606 C C . PRO A 1 86 ? 6.363 16.750 -3.315 1.00 86.38 86 PRO A C 1
ATOM 608 O O . PRO A 1 86 ? 7.166 16.000 -2.745 1.00 86.38 86 PRO A O 1
ATOM 611 N N . PRO A 1 87 ? 6.723 17.957 -3.790 1.00 82.44 87 PRO A N 1
ATOM 612 C CA . PRO A 1 87 ? 8.065 18.504 -3.618 1.00 82.44 87 PRO A CA 1
ATOM 613 C C . PRO A 1 87 ? 8.532 18.429 -2.157 1.00 82.44 87 PRO A C 1
ATOM 615 O O . PRO A 1 87 ? 7.771 18.728 -1.241 1.00 82.44 87 PRO A O 1
ATOM 618 N N . GLY A 1 88 ? 9.779 18.005 -1.942 1.00 77.81 88 GLY A N 1
ATOM 619 C CA . GLY A 1 88 ? 10.364 17.828 -0.605 1.00 77.81 88 GLY A CA 1
ATOM 620 C C . GLY A 1 88 ? 10.162 16.440 0.015 1.00 77.81 88 GLY A C 1
ATOM 621 O O . GLY A 1 88 ? 10.873 16.100 0.956 1.00 77.81 88 GLY A O 1
ATOM 622 N N . ASN A 1 89 ? 9.282 15.600 -0.542 1.00 79.50 89 ASN A N 1
ATOM 623 C CA . ASN A 1 89 ? 9.102 14.216 -0.103 1.00 79.50 89 ASN A CA 1
ATOM 624 C C . ASN A 1 89 ? 9.726 13.234 -1.100 1.00 79.50 89 ASN A C 1
ATOM 626 O O . ASN A 1 89 ? 9.370 13.200 -2.276 1.00 79.50 89 ASN A O 1
ATOM 630 N N . ASN A 1 90 ? 10.633 12.385 -0.613 1.00 83.12 90 ASN A N 1
ATOM 631 C CA . ASN A 1 90 ? 11.283 11.364 -1.431 1.00 83.12 90 ASN A CA 1
ATOM 632 C C . ASN A 1 90 ? 10.618 10.003 -1.227 1.00 83.12 90 ASN A C 1
ATOM 634 O O . ASN A 1 90 ? 10.642 9.454 -0.124 1.00 83.12 90 ASN A O 1
ATOM 638 N N . CYS A 1 91 ? 10.099 9.429 -2.313 1.00 89.12 91 CYS A N 1
ATOM 639 C CA . CYS A 1 91 ? 9.580 8.069 -2.292 1.00 89.12 91 CYS A CA 1
ATOM 640 C C . CYS A 1 91 ? 10.709 7.065 -2.028 1.00 89.12 91 CYS A C 1
ATOM 642 O O . CYS A 1 91 ? 11.705 7.027 -2.757 1.00 89.12 91 CYS A O 1
ATOM 644 N N . LYS A 1 92 ? 10.556 6.229 -1.000 1.00 88.25 92 LYS A N 1
ATOM 645 C CA . LYS A 1 92 ? 11.485 5.126 -0.746 1.00 88.25 92 LYS A CA 1
ATOM 646 C C . LYS A 1 92 ? 11.185 3.986 -1.719 1.00 88.25 92 LYS A C 1
ATOM 648 O O . LYS 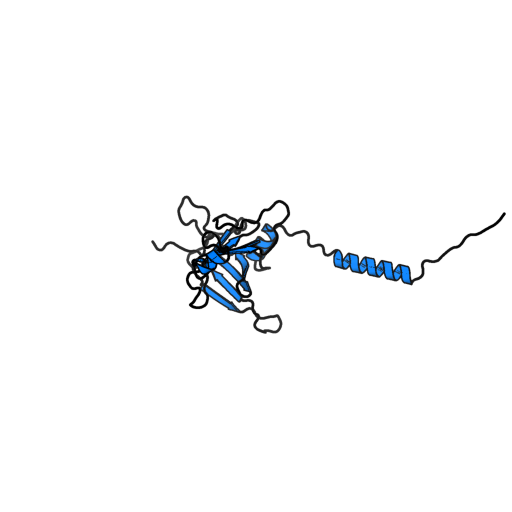A 1 92 ? 10.044 3.573 -1.856 1.00 88.25 92 LYS A O 1
ATOM 653 N N . ARG A 1 93 ? 12.222 3.476 -2.390 1.00 87.81 93 ARG A N 1
ATOM 654 C CA . ARG A 1 93 ? 12.142 2.349 -3.346 1.00 87.81 93 ARG A CA 1
ATOM 655 C C . ARG A 1 93 ? 12.914 1.119 -2.871 1.00 87.81 93 ARG A C 1
ATOM 657 O O . ARG A 1 93 ? 13.375 0.308 -3.662 1.00 87.81 93 ARG A O 1
ATOM 664 N N . SER A 1 94 ? 13.103 1.021 -1.564 1.00 88.12 94 SER A N 1
ATOM 665 C CA . SER A 1 94 ? 13.774 -0.088 -0.894 1.00 88.12 94 SER A CA 1
ATOM 666 C C . SER A 1 94 ? 12.796 -0.748 0.060 1.00 88.12 94 SER A C 1
ATOM 668 O O . SER A 1 94 ? 12.027 -0.035 0.705 1.00 88.12 94 SER A O 1
ATOM 670 N N . TRP A 1 95 ? 12.885 -2.067 0.213 1.00 88.31 95 TRP A N 1
ATOM 671 C CA . TRP A 1 95 ? 12.074 -2.782 1.191 1.00 88.31 95 TRP A CA 1
ATOM 672 C C . TRP A 1 95 ? 12.425 -2.325 2.609 1.00 88.31 95 TRP A C 1
ATOM 674 O O . TRP A 1 95 ? 13.506 -2.623 3.118 1.00 88.31 95 TRP A O 1
ATOM 684 N N . ARG A 1 96 ? 11.535 -1.560 3.241 1.00 85.00 96 ARG A N 1
ATOM 685 C CA . ARG A 1 96 ? 11.730 -1.014 4.584 1.00 85.00 96 ARG A CA 1
ATOM 686 C C . ARG A 1 96 ? 10.384 -0.797 5.250 1.00 85.00 96 ARG A C 1
ATOM 688 O O . ARG A 1 96 ? 9.546 -0.076 4.718 1.00 85.00 96 ARG A O 1
ATOM 695 N N . HIS A 1 97 ? 10.238 -1.360 6.444 1.00 83.94 97 HIS A N 1
ATOM 696 C CA . HIS A 1 97 ? 9.100 -1.079 7.305 1.00 83.94 97 HIS A CA 1
ATOM 697 C C . HIS A 1 97 ? 9.255 0.315 7.928 1.00 83.94 97 HIS A C 1
ATOM 699 O O . HIS A 1 97 ? 10.250 0.613 8.594 1.00 83.94 97 HIS A O 1
ATOM 705 N N . SER A 1 98 ? 8.280 1.174 7.669 1.00 84.94 98 SER A N 1
ATOM 706 C CA . SER A 1 98 ? 8.112 2.510 8.236 1.00 84.94 98 SER A CA 1
ATOM 707 C C . SER A 1 98 ? 6.627 2.842 8.336 1.00 84.94 98 SER A C 1
ATOM 709 O O . SER A 1 98 ? 5.779 2.138 7.782 1.00 84.94 98 SER A O 1
ATOM 711 N N . ASP A 1 99 ? 6.315 3.950 8.998 1.00 85.19 99 ASP A N 1
ATOM 712 C CA . ASP A 1 99 ? 4.981 4.549 9.053 1.00 85.19 99 ASP A CA 1
ATOM 713 C C . ASP A 1 99 ? 4.392 4.864 7.665 1.00 85.19 99 ASP A C 1
ATOM 715 O O . ASP A 1 99 ? 3.175 4.872 7.512 1.00 85.19 99 ASP A O 1
ATOM 719 N N . THR A 1 100 ? 5.233 5.063 6.648 1.00 89.44 100 THR A N 1
ATOM 720 C CA . THR A 1 100 ? 4.859 5.294 5.240 1.00 89.44 100 THR A CA 1
ATOM 721 C C . THR A 1 100 ? 4.824 4.038 4.364 1.00 89.44 100 THR A C 1
ATOM 723 O O . THR A 1 100 ? 4.629 4.150 3.156 1.00 89.44 100 THR A O 1
ATOM 726 N N . SER A 1 101 ? 5.068 2.853 4.916 1.00 90.00 101 SER A N 1
ATOM 727 C CA . SER A 1 101 ? 5.048 1.594 4.161 1.00 90.00 101 SER A CA 1
ATOM 728 C C . SER A 1 101 ? 3.854 0.749 4.582 1.00 90.00 101 SER A C 1
ATOM 730 O O . SER A 1 101 ? 3.570 0.712 5.772 1.00 90.00 101 SER A O 1
ATOM 732 N N . LEU A 1 102 ? 3.220 0.031 3.657 1.00 89.75 102 LEU A N 1
ATOM 733 C CA . LEU A 1 102 ? 2.218 -1.003 3.928 1.00 89.75 102 LEU A CA 1
ATOM 734 C C . LEU A 1 102 ? 2.659 -2.295 3.246 1.00 89.75 102 LEU A C 1
ATOM 736 O O . LEU A 1 102 ? 2.847 -2.317 2.035 1.00 89.75 102 LEU A O 1
ATOM 740 N N . THR A 1 103 ? 2.842 -3.364 4.011 1.00 87.62 103 THR A N 1
ATOM 741 C CA . THR A 1 103 ? 3.207 -4.683 3.485 1.00 87.62 103 THR A CA 1
ATOM 742 C C . THR A 1 103 ? 1.984 -5.585 3.479 1.00 87.62 103 THR A C 1
ATOM 744 O O . THR A 1 103 ? 1.300 -5.701 4.496 1.00 87.62 103 THR A O 1
ATOM 747 N N . VAL A 1 104 ? 1.730 -6.227 2.344 1.00 82.81 104 VAL A N 1
ATOM 748 C CA . VAL A 1 104 ? 0.651 -7.194 2.152 1.00 82.81 104 VAL A CA 1
ATOM 749 C C . VAL A 1 104 ? 1.208 -8.474 1.541 1.00 82.81 104 VAL A C 1
ATOM 751 O O . VAL A 1 104 ? 2.084 -8.426 0.679 1.00 82.81 104 VAL A O 1
ATOM 754 N N . ARG A 1 105 ? 0.708 -9.636 1.960 1.00 76.31 105 ARG A N 1
ATOM 755 C CA . ARG A 1 105 ? 0.979 -10.895 1.251 1.00 76.31 105 ARG A CA 1
ATOM 756 C C . ARG A 1 105 ? -0.112 -11.111 0.210 1.00 76.31 105 ARG A C 1
ATOM 758 O O . ARG A 1 105 ? -1.291 -10.991 0.530 1.00 76.31 105 ARG A O 1
ATOM 765 N N . TRP A 1 106 ? 0.279 -11.353 -1.038 1.00 67.69 106 TRP A N 1
ATOM 766 C CA . TRP A 1 106 ? -0.663 -11.388 -2.154 1.00 67.69 106 TRP A CA 1
ATOM 767 C C . TRP A 1 106 ? -1.470 -12.692 -2.210 1.00 67.69 106 TRP A C 1
ATOM 769 O O . TRP A 1 106 ? -0.963 -13.767 -1.893 1.00 67.69 106 TRP A O 1
ATOM 779 N N . ILE A 1 107 ? -2.718 -12.595 -2.680 1.00 57.66 107 ILE A N 1
ATOM 780 C CA . ILE A 1 107 ? -3.668 -13.701 -2.837 1.00 57.66 107 ILE A CA 1
ATOM 781 C C . ILE A 1 107 ? -4.001 -13.796 -4.323 1.00 57.66 107 ILE A C 1
ATOM 783 O O . ILE A 1 107 ? -4.997 -13.273 -4.808 1.00 57.66 107 ILE A O 1
ATOM 787 N N . GLY A 1 108 ? -3.088 -14.406 -5.075 1.00 54.09 108 GLY A N 1
ATOM 788 C CA . GLY A 1 108 ? -3.205 -14.596 -6.519 1.00 54.09 108 GLY A CA 1
ATOM 789 C C . GLY A 1 108 ? -3.113 -16.058 -6.935 1.00 54.09 108 GLY A C 1
ATOM 790 O O . GLY A 1 108 ? -2.916 -16.952 -6.111 1.00 54.09 108 GLY A O 1
ATOM 791 N N . ALA A 1 109 ? -3.250 -16.288 -8.245 1.00 50.94 109 ALA A N 1
ATOM 792 C CA . ALA A 1 109 ? -3.187 -17.605 -8.875 1.00 50.94 109 ALA A CA 1
ATOM 793 C C . ALA A 1 109 ? -1.961 -18.428 -8.430 1.00 50.94 109 ALA A C 1
ATOM 795 O O . ALA A 1 109 ? -0.919 -17.886 -8.061 1.00 50.94 109 ALA A O 1
ATOM 796 N N . SER A 1 110 ? -2.100 -19.756 -8.485 1.00 49.16 110 SER A N 1
ATOM 797 C CA . SER A 1 110 ? -1.215 -20.771 -7.886 1.00 49.16 110 SER A CA 1
ATOM 798 C C . SER A 1 110 ? 0.296 -20.581 -8.090 1.00 49.16 110 SER A C 1
ATOM 800 O O . SER A 1 110 ? 1.056 -21.021 -7.236 1.00 49.16 110 SER A O 1
ATOM 802 N N . GLY A 1 111 ? 0.735 -19.904 -9.156 1.00 49.28 111 GLY A N 1
ATOM 803 C CA . GLY A 1 111 ? 2.150 -19.634 -9.439 1.00 49.28 111 GLY A CA 1
ATOM 804 C C . GLY A 1 111 ? 2.795 -18.478 -8.656 1.00 49.28 111 GLY A C 1
ATOM 805 O O . GLY A 1 111 ? 4.006 -18.308 -8.747 1.00 49.28 111 GLY A O 1
ATOM 806 N N . VAL A 1 112 ? 2.023 -17.684 -7.903 1.00 52.00 112 VAL A N 1
ATOM 807 C CA . VAL A 1 112 ? 2.497 -16.457 -7.216 1.00 52.00 112 VAL A CA 1
ATOM 808 C C . VAL A 1 112 ? 2.197 -16.489 -5.706 1.00 52.00 112 VAL A C 1
ATOM 810 O O . VAL A 1 112 ? 2.227 -15.468 -5.025 1.00 52.00 112 VAL A O 1
ATOM 813 N N . ARG A 1 113 ? 1.893 -17.677 -5.162 1.00 53.94 113 ARG A N 1
ATOM 814 C CA . ARG A 1 113 ? 1.379 -17.888 -3.791 1.00 53.94 113 ARG A CA 1
ATOM 815 C C . ARG A 1 113 ? 2.327 -17.497 -2.644 1.00 53.94 113 ARG A C 1
ATOM 817 O O . ARG A 1 113 ? 1.915 -17.520 -1.488 1.00 53.94 113 ARG A O 1
ATOM 824 N N . ASP A 1 114 ? 3.538 -17.047 -2.951 1.00 62.66 114 ASP A N 1
ATOM 825 C CA . ASP A 1 114 ? 4.548 -16.642 -1.966 1.00 62.66 114 ASP A CA 1
ATOM 826 C C . ASP A 1 114 ? 5.116 -15.241 -2.211 1.00 62.66 114 ASP A C 1
ATOM 828 O O . ASP A 1 114 ? 6.159 -14.888 -1.657 1.00 62.66 114 ASP A O 1
ATOM 832 N N . SER A 1 115 ? 4.452 -14.436 -3.042 1.00 73.19 115 SER A N 1
ATOM 833 C CA . SER A 1 115 ? 4.866 -13.053 -3.247 1.00 73.19 115 SER A CA 1
ATOM 834 C C . SER A 1 115 ? 4.322 -12.148 -2.148 1.00 73.19 115 SER A C 1
ATOM 836 O O . SER A 1 115 ? 3.131 -12.142 -1.822 1.00 73.19 115 SER A O 1
ATOM 838 N N . GLU A 1 116 ? 5.217 -11.347 -1.593 1.00 84.25 116 GLU A N 1
ATOM 839 C CA . GLU A 1 116 ? 4.866 -10.245 -0.715 1.00 84.25 116 GLU A CA 1
ATOM 840 C C . GLU A 1 116 ? 5.037 -8.935 -1.465 1.00 84.25 116 GLU A C 1
ATOM 842 O O . GLU A 1 116 ? 6.007 -8.738 -2.200 1.00 84.25 116 GLU A O 1
ATOM 847 N N . MET A 1 117 ? 4.096 -8.033 -1.236 1.00 87.38 117 MET A N 1
ATOM 848 C CA . MET A 1 117 ? 4.076 -6.707 -1.816 1.00 87.38 117 MET A CA 1
ATOM 849 C C . MET A 1 117 ? 4.263 -5.679 -0.708 1.00 87.38 117 MET A C 1
ATOM 851 O O . MET A 1 117 ? 3.669 -5.786 0.363 1.00 87.38 117 MET A O 1
ATOM 855 N N . GLN A 1 118 ? 5.069 -4.658 -0.960 1.00 90.81 118 GLN A N 1
ATOM 856 C CA . GLN A 1 118 ? 5.185 -3.499 -0.092 1.00 90.81 118 GLN A CA 1
ATOM 857 C C . GLN A 1 118 ? 4.863 -2.239 -0.883 1.00 90.81 118 GLN A C 1
ATOM 859 O O . GLN A 1 118 ? 5.552 -1.871 -1.833 1.00 90.81 118 GLN A O 1
ATOM 864 N N . LEU A 1 119 ? 3.805 -1.565 -0.457 1.00 92.56 119 LEU A N 1
ATOM 865 C CA . LEU A 1 119 ? 3.370 -0.281 -0.972 1.00 92.56 119 LEU A CA 1
ATOM 866 C C . LEU A 1 119 ? 4.066 0.815 -0.168 1.00 92.56 119 LEU A C 1
ATOM 868 O O . LEU A 1 119 ? 4.015 0.824 1.062 1.00 92.56 119 LEU A O 1
ATOM 872 N N . GLN A 1 120 ? 4.731 1.733 -0.855 1.00 93.56 120 GLN A N 1
ATOM 873 C CA . GLN A 1 120 ? 5.396 2.881 -0.245 1.00 93.56 120 GLN A CA 1
ATOM 874 C C . GLN A 1 120 ? 4.585 4.134 -0.542 1.00 93.56 120 GLN A C 1
ATOM 876 O O . GLN A 1 120 ? 4.225 4.374 -1.691 1.00 93.56 120 GLN A O 1
ATOM 881 N N . PHE A 1 121 ? 4.312 4.944 0.474 1.00 92.19 121 PHE A N 1
ATOM 882 C CA . PHE A 1 121 ? 3.522 6.167 0.375 1.00 92.19 121 PHE A CA 1
ATOM 883 C C . PHE A 1 121 ? 4.375 7.401 0.672 1.00 92.19 121 PHE A C 1
ATOM 885 O O . PHE A 1 121 ? 5.435 7.333 1.290 1.00 92.19 121 PHE A O 1
ATOM 892 N N . CYS A 1 122 ? 3.892 8.564 0.244 1.00 90.25 122 CYS A N 1
ATOM 893 C CA . CYS A 1 122 ? 4.546 9.848 0.510 1.00 90.25 122 CYS A CA 1
ATOM 894 C C . CYS A 1 122 ? 4.228 10.410 1.903 1.00 90.25 122 CYS A C 1
ATOM 896 O O . CYS A 1 122 ? 4.715 11.478 2.267 1.00 90.25 122 CYS A O 1
ATOM 898 N N . SER A 1 123 ? 3.346 9.757 2.658 1.00 88.31 123 SER A N 1
ATOM 899 C CA . SER A 1 123 ? 2.927 10.164 3.998 1.00 88.31 123 SER A CA 1
ATOM 900 C C . SER A 1 123 ? 2.514 8.949 4.826 1.00 88.31 123 SER A C 1
ATOM 902 O O . SER A 1 123 ? 2.294 7.882 4.246 1.00 88.31 123 SER A O 1
ATOM 904 N N . PRO A 1 124 ? 2.445 9.089 6.163 1.00 88.19 124 PRO A N 1
ATOM 905 C CA . PRO A 1 124 ? 2.154 7.973 7.054 1.00 88.19 124 PRO A CA 1
ATOM 906 C C . PRO A 1 124 ? 0.803 7.327 6.752 1.00 88.19 124 PRO A C 1
ATOM 908 O O . PRO A 1 124 ? -0.202 8.027 6.687 1.00 88.19 124 PRO A O 1
ATOM 911 N N . VAL A 1 125 ? 0.782 6.000 6.617 1.00 88.06 125 VAL A N 1
ATOM 912 C CA . VAL A 1 125 ? -0.381 5.195 6.208 1.00 88.06 125 VAL A CA 1
ATOM 913 C C . VAL A 1 125 ? -1.558 5.360 7.163 1.00 88.06 125 VAL A C 1
ATOM 915 O O . VAL A 1 125 ? -2.697 5.411 6.714 1.00 88.06 125 VAL A O 1
ATOM 918 N N . TYR A 1 126 ? -1.299 5.460 8.469 1.00 86.19 126 TYR A N 1
ATOM 919 C CA . TYR A 1 126 ? -2.338 5.667 9.473 1.00 86.19 126 TYR A CA 1
ATOM 920 C C . TYR A 1 126 ? -2.575 7.160 9.734 1.00 86.19 126 TYR A C 1
ATOM 922 O O . TYR A 1 126 ? -1.728 7.809 10.359 1.00 86.19 126 TYR A O 1
ATOM 930 N N . PRO A 1 127 ? -3.760 7.697 9.390 1.00 82.81 127 PRO A N 1
ATOM 931 C CA . PRO A 1 127 ? -4.220 8.974 9.916 1.00 82.81 127 PRO A CA 1
ATOM 932 C C . PRO A 1 127 ? -4.149 9.048 11.443 1.00 82.81 127 PRO A C 1
ATOM 934 O O . PRO A 1 127 ? -4.251 8.039 12.154 1.00 82.81 127 PRO A O 1
ATOM 937 N N . VAL A 1 128 ? -3.987 10.265 11.958 1.00 81.94 128 VAL A N 1
ATOM 938 C CA . VAL A 1 128 ? -4.008 10.555 13.398 1.00 81.94 128 VAL A CA 1
ATOM 939 C C . VAL A 1 128 ? -5.390 10.236 13.978 1.00 81.94 128 VAL A C 1
ATOM 941 O O . VAL A 1 128 ? -6.405 10.529 13.355 1.00 81.94 128 VAL A O 1
ATOM 944 N N . GLY A 1 129 ? -5.425 9.641 15.174 1.00 82.25 129 GLY A N 1
ATOM 945 C CA . GLY A 1 129 ? -6.669 9.416 15.920 1.00 82.25 129 GLY A CA 1
ATOM 946 C C . GLY A 1 129 ? -7.478 8.180 15.517 1.00 82.25 129 GLY A C 1
ATOM 947 O O . GLY A 1 129 ? -8.578 8.000 16.027 1.00 82.25 129 GLY A O 1
ATOM 948 N N . LEU A 1 130 ? -6.958 7.318 14.637 1.00 84.56 130 LEU A N 1
ATOM 949 C CA . LEU A 1 130 ? -7.601 6.032 14.356 1.00 84.56 130 LEU A CA 1
ATOM 950 C C . LEU A 1 130 ? -7.573 5.107 15.589 1.00 84.56 130 LEU A C 1
ATOM 952 O O . LEU A 1 130 ? -6.531 5.026 16.251 1.00 84.56 130 LEU A O 1
ATOM 956 N N . PRO A 1 131 ? -8.670 4.380 15.873 1.00 88.25 131 PRO A N 1
ATOM 957 C CA . PRO A 1 131 ? -8.720 3.416 16.967 1.00 88.25 131 PRO A CA 1
ATOM 958 C C . PRO A 1 131 ? -7.821 2.209 16.676 1.00 88.25 131 PRO A C 1
ATOM 960 O O . PRO A 1 131 ? -7.537 1.904 15.518 1.00 88.25 131 PRO A O 1
ATOM 963 N N . THR A 1 132 ? -7.398 1.493 17.715 1.00 87.56 132 THR A N 1
ATOM 964 C CA . THR A 1 132 ? -6.714 0.200 17.561 1.00 87.56 132 THR A CA 1
ATOM 965 C C . THR A 1 132 ? -7.701 -0.861 17.074 1.00 87.56 132 THR A C 1
ATOM 967 O O . THR A 1 132 ? -8.843 -0.894 17.531 1.00 87.56 132 THR A O 1
ATOM 970 N N . CYS A 1 133 ? -7.274 -1.721 16.151 1.00 85.69 133 CYS A N 1
ATOM 971 C CA . CYS A 1 133 ? -8.112 -2.798 15.633 1.00 85.69 133 CYS A CA 1
ATOM 972 C C . CYS A 1 133 ? -8.448 -3.831 16.709 1.00 85.69 133 CYS A C 1
ATOM 974 O O . CYS A 1 133 ? -7.575 -4.259 17.467 1.00 85.69 133 CYS A O 1
ATOM 976 N N . SER A 1 134 ? -9.703 -4.274 16.712 1.00 83.62 134 SER A N 1
ATOM 977 C CA . SER A 1 134 ? -10.116 -5.505 17.388 1.00 83.62 134 SER A CA 1
ATOM 978 C C . SER A 1 134 ? -9.687 -6.736 16.581 1.00 83.62 134 SER A C 1
ATOM 980 O O . SER A 1 134 ? -9.338 -6.631 15.400 1.00 83.62 134 SER A O 1
ATOM 982 N N . ARG A 1 135 ? -9.735 -7.920 17.203 1.00 75.00 135 ARG A N 1
ATOM 983 C CA . ARG A 1 135 ? -9.455 -9.184 16.509 1.00 75.00 135 ARG A CA 1
ATOM 984 C C . ARG A 1 135 ? -10.404 -9.353 15.320 1.00 75.00 135 ARG A C 1
ATOM 986 O O . ARG A 1 135 ? -11.585 -9.040 15.439 1.00 75.00 135 ARG A O 1
ATOM 993 N N . ASP A 1 136 ? -9.870 -9.801 14.187 1.00 75.06 136 ASP A N 1
ATOM 994 C CA . ASP A 1 136 ? -10.614 -10.072 12.944 1.00 75.06 136 ASP A CA 1
ATOM 995 C C . ASP A 1 136 ? -11.344 -8.857 12.328 1.00 75.06 136 ASP A C 1
ATOM 997 O O . ASP A 1 136 ? -12.084 -8.990 11.355 1.00 75.06 136 ASP A O 1
ATOM 1001 N N . GLN A 1 137 ? -11.100 -7.647 12.843 1.00 83.88 137 GLN A N 1
ATOM 1002 C CA . GLN A 1 137 ? -11.638 -6.415 12.280 1.00 83.88 137 GLN A CA 1
ATOM 1003 C C . GLN A 1 137 ? -10.887 -6.039 10.999 1.00 83.88 137 GLN A C 1
ATOM 1005 O O . GLN A 1 137 ? -9.655 -5.915 11.001 1.00 83.88 137 GLN A O 1
ATOM 1010 N N . VAL A 1 138 ? -11.633 -5.791 9.914 1.00 84.75 138 VAL A N 1
ATOM 1011 C CA . VAL A 1 138 ? -11.064 -5.259 8.666 1.00 84.75 138 VAL A CA 1
ATOM 1012 C C . VAL A 1 138 ? -10.303 -3.978 8.979 1.00 84.75 138 VAL A C 1
ATOM 1014 O O . VAL A 1 138 ? -10.824 -3.041 9.577 1.00 84.75 138 VAL A O 1
ATOM 1017 N N . THR A 1 139 ? -9.036 -3.973 8.595 1.00 86.19 139 THR A N 1
ATOM 1018 C CA . THR A 1 139 ? -8.072 -2.913 8.876 1.00 86.19 139 THR A CA 1
ATOM 1019 C C . THR A 1 139 ? -7.874 -2.038 7.654 1.00 86.19 139 THR A C 1
ATOM 1021 O O . THR A 1 139 ? -7.936 -0.812 7.750 1.00 86.19 139 THR A O 1
ATOM 1024 N N . PHE A 1 140 ? -7.661 -2.673 6.501 1.00 87.62 140 PHE A N 1
ATOM 1025 C CA . PHE A 1 140 ? -7.410 -1.993 5.241 1.00 87.62 140 PHE A CA 1
ATOM 1026 C C . PHE A 1 140 ? -8.358 -2.492 4.167 1.00 87.62 140 PHE A C 1
ATOM 1028 O O . PHE A 1 140 ? -8.605 -3.691 4.044 1.00 87.62 140 PHE A O 1
ATOM 1035 N N . GLN A 1 141 ? -8.807 -1.560 3.339 1.00 88.25 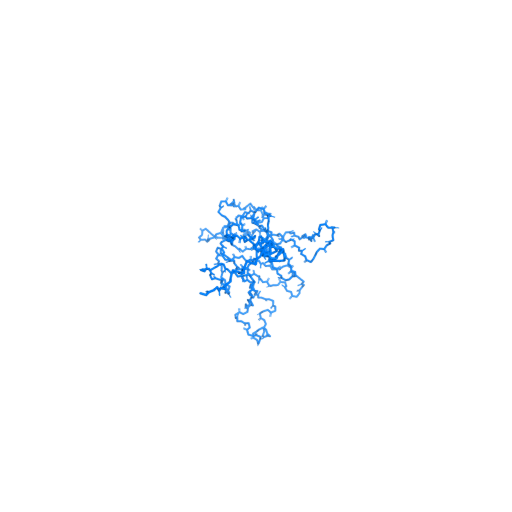141 GLN A N 1
ATOM 1036 C CA . GLN A 1 141 ? -9.383 -1.860 2.039 1.00 88.25 141 GLN A CA 1
ATOM 1037 C C . GLN A 1 141 ? -8.404 -1.353 0.987 1.00 88.25 141 GLN A C 1
ATOM 1039 O O . GLN A 1 141 ? -8.005 -0.186 1.024 1.00 88.25 141 GLN A O 1
ATOM 1044 N N . LEU A 1 142 ? -8.010 -2.210 0.052 1.00 88.19 142 LEU A N 1
ATOM 1045 C CA . LEU A 1 142 ? -7.215 -1.812 -1.104 1.00 88.19 142 LEU A CA 1
ATOM 1046 C C . LEU A 1 142 ? -8.049 -1.973 -2.367 1.00 88.19 142 LEU A C 1
ATOM 1048 O O . LEU A 1 142 ? -8.802 -2.933 -2.519 1.00 88.19 142 LEU A O 1
ATOM 1052 N N . ARG A 1 143 ? -7.899 -1.027 -3.287 1.00 88.00 143 ARG A N 1
ATOM 1053 C CA . ARG A 1 143 ? -8.427 -1.130 -4.635 1.00 88.00 143 ARG A CA 1
ATOM 1054 C C . ARG A 1 143 ? -7.376 -1.782 -5.519 1.00 88.00 143 ARG A C 1
ATOM 1056 O O . ARG A 1 143 ? -6.323 -1.206 -5.776 1.00 88.00 143 ARG A O 1
ATOM 1063 N N . GLN A 1 144 ? -7.691 -2.970 -6.009 1.00 84.50 144 GLN A N 1
ATOM 1064 C CA . GLN A 1 144 ? -6.896 -3.686 -6.984 1.00 84.50 144 GLN A CA 1
ATOM 1065 C C . GLN A 1 144 ? -7.259 -3.260 -8.406 1.00 84.50 144 GLN A C 1
ATOM 1067 O O . GLN A 1 144 ? -8.439 -3.201 -8.755 1.00 84.50 144 GLN A O 1
ATOM 1072 N N . ILE A 1 145 ? -6.250 -3.010 -9.242 1.00 81.50 145 ILE A N 1
ATOM 1073 C CA . ILE A 1 145 ? -6.396 -2.732 -10.677 1.00 81.50 145 ILE A CA 1
ATOM 1074 C C . ILE A 1 145 ? -5.341 -3.546 -11.430 1.00 81.50 145 ILE A C 1
ATOM 1076 O O . ILE A 1 145 ? -4.177 -3.158 -11.522 1.00 81.50 145 ILE A O 1
ATOM 1080 N N . GLY A 1 146 ? -5.740 -4.710 -11.948 1.00 79.56 146 GLY A N 1
ATOM 1081 C CA . GLY A 1 146 ? -4.787 -5.690 -12.467 1.00 79.56 146 GLY A CA 1
ATOM 1082 C C . GLY A 1 146 ? -3.883 -6.213 -11.347 1.00 79.56 146 GLY A C 1
ATOM 1083 O O . GLY A 1 146 ? -4.360 -6.867 -10.423 1.00 79.56 146 GLY A O 1
ATOM 1084 N N . TRP A 1 147 ? -2.592 -5.913 -11.436 1.00 76.31 147 TRP A N 1
ATOM 1085 C CA . TRP A 1 147 ? -1.547 -6.259 -10.463 1.00 76.31 147 TRP A CA 1
ATOM 1086 C C . TRP A 1 147 ? -1.295 -5.133 -9.446 1.00 76.31 147 TRP A C 1
ATOM 1088 O O . TRP A 1 147 ? -0.575 -5.309 -8.469 1.00 76.31 147 TRP A O 1
ATOM 1098 N N . TRP A 1 148 ? -1.929 -3.975 -9.642 1.00 84.56 148 TRP A N 1
ATOM 1099 C CA . TRP A 1 148 ? -1.759 -2.817 -8.781 1.00 84.56 148 TRP A CA 1
ATOM 1100 C C . TRP A 1 148 ? -2.691 -2.787 -7.592 1.00 84.56 148 TRP A C 1
ATOM 1102 O O . TRP A 1 148 ? -3.821 -3.252 -7.685 1.00 84.56 148 TRP A O 1
ATOM 1112 N N . LEU A 1 149 ? -2.211 -2.167 -6.513 1.00 87.38 149 LEU A N 1
ATOM 1113 C CA . LEU A 1 149 ? -2.948 -1.909 -5.286 1.00 87.38 149 LEU A CA 1
ATOM 1114 C C . LEU A 1 149 ? -2.840 -0.433 -4.923 1.00 87.38 149 LEU A C 1
ATOM 1116 O O . LEU A 1 149 ? -1.740 0.077 -4.698 1.00 87.38 149 LEU A O 1
ATOM 1120 N N . ASP A 1 150 ? -3.993 0.209 -4.807 1.00 90.44 150 ASP A N 1
ATOM 1121 C CA . ASP A 1 150 ? -4.133 1.557 -4.276 1.00 90.44 150 ASP A CA 1
ATOM 1122 C C . ASP A 1 150 ? -4.884 1.484 -2.936 1.00 90.44 150 ASP A C 1
ATOM 1124 O O . ASP A 1 150 ? -5.761 0.642 -2.741 1.00 90.44 150 ASP A O 1
ATOM 1128 N N . LEU A 1 151 ? -4.544 2.344 -1.978 1.00 90.31 151 LEU A N 1
ATOM 1129 C CA . LEU A 1 151 ? -5.145 2.327 -0.646 1.00 90.31 151 LEU A CA 1
ATOM 1130 C C . LEU A 1 151 ? -6.534 2.965 -0.669 1.00 90.31 151 LEU A C 1
ATOM 1132 O O . LEU A 1 151 ? -6.647 4.179 -0.780 1.00 90.31 151 LEU A O 1
ATOM 1136 N N . GLN A 1 152 ? -7.586 2.156 -0.546 1.00 90.00 152 GLN A N 1
ATOM 1137 C CA . GLN A 1 152 ? -8.971 2.626 -0.571 1.00 90.00 152 GLN A CA 1
ATOM 1138 C C . GLN A 1 152 ? -9.428 3.134 0.794 1.00 90.00 152 GLN A C 1
ATOM 1140 O O . GLN A 1 152 ? -10.069 4.176 0.847 1.00 90.00 152 GLN A O 1
ATOM 1145 N N . ALA A 1 153 ? -9.131 2.402 1.874 1.00 88.38 153 ALA A N 1
ATOM 1146 C CA . ALA A 1 153 ? -9.498 2.806 3.226 1.00 88.38 153 ALA A CA 1
ATOM 1147 C C . ALA A 1 153 ? -8.604 2.229 4.321 1.00 88.38 153 ALA A C 1
ATOM 1149 O O . ALA A 1 153 ? -8.026 1.150 4.180 1.00 88.38 153 ALA A O 1
ATOM 1150 N N . VAL A 1 154 ? -8.543 2.966 5.433 1.00 88.50 154 VAL A N 1
ATOM 1151 C CA . VAL A 1 154 ? -7.876 2.599 6.685 1.00 88.50 154 VAL A CA 1
ATOM 1152 C C . VAL A 1 154 ? -8.890 2.742 7.815 1.00 88.50 154 VAL A C 1
ATOM 1154 O O . VAL A 1 154 ? -9.315 3.853 8.125 1.00 88.50 154 VAL A O 1
ATOM 1157 N N . LEU A 1 155 ? -9.293 1.624 8.410 1.00 87.38 155 LEU A N 1
ATOM 1158 C CA . LEU A 1 155 ? -10.415 1.579 9.353 1.00 87.38 155 LEU A CA 1
ATOM 1159 C C . LEU A 1 155 ? -9.959 1.596 10.816 1.00 87.38 155 LEU A C 1
ATOM 1161 O O . LEU A 1 155 ? -10.656 2.115 11.685 1.00 87.38 155 LEU A O 1
ATOM 1165 N N . CYS A 1 156 ? -8.782 1.046 11.098 1.00 87.56 156 CYS A N 1
ATOM 1166 C CA . CYS A 1 156 ? -8.201 0.985 12.434 1.00 87.5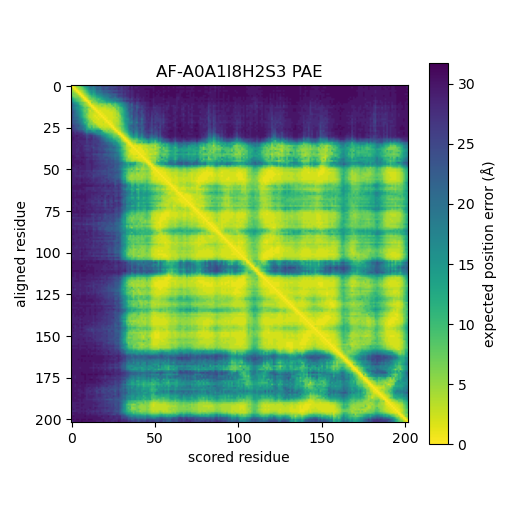6 156 CYS A CA 1
ATOM 1167 C C . CYS A 1 156 ? -6.682 0.773 12.342 1.00 87.56 156 CYS A C 1
ATOM 1169 O O . CYS A 1 156 ? -6.149 0.496 11.269 1.00 87.56 156 CYS A O 1
ATOM 1171 N N . ARG A 1 157 ? -5.972 0.940 13.461 1.00 86.38 157 ARG A N 1
ATOM 1172 C CA . ARG A 1 157 ? -4.524 0.741 13.581 1.00 86.38 157 ARG A CA 1
ATOM 1173 C C . ARG A 1 157 ? -4.220 -0.659 14.075 1.00 86.38 157 ARG A C 1
ATOM 1175 O O . ARG A 1 157 ? -4.689 -1.035 15.150 1.00 86.38 157 ARG A O 1
ATOM 1182 N N . CYS A 1 158 ? -3.384 -1.400 13.353 1.00 81.56 158 CYS A N 1
ATOM 1183 C CA . CYS A 1 158 ? -2.913 -2.669 13.883 1.00 81.56 158 CYS A CA 1
ATOM 1184 C C . CYS A 1 158 ? -2.072 -2.463 15.142 1.00 81.56 158 CYS A C 1
ATOM 1186 O O . CYS A 1 158 ? -1.209 -1.574 15.166 1.00 81.56 158 CYS A O 1
ATOM 1188 N N . PRO A 1 159 ? -2.280 -3.300 16.171 1.00 77.25 159 PRO A N 1
ATOM 1189 C CA . PRO A 1 159 ? -1.411 -3.292 17.330 1.00 77.25 159 PRO A CA 1
ATOM 1190 C C . PRO A 1 159 ? 0.034 -3.617 16.910 1.00 77.25 159 PRO A C 1
ATOM 1192 O O . PRO A 1 159 ? 0.266 -4.279 15.889 1.00 77.25 159 PRO A O 1
ATOM 1195 N N . PRO A 1 160 ? 1.032 -3.130 17.658 1.00 69.06 160 PRO A N 1
ATOM 1196 C CA . PRO A 1 160 ? 2.418 -3.506 17.419 1.00 69.06 160 PRO A CA 1
ATOM 1197 C C . PRO A 1 160 ? 2.611 -5.010 17.662 1.00 69.06 160 PRO A C 1
ATOM 1199 O O . PRO A 1 160 ? 1.947 -5.601 18.515 1.00 69.06 160 PRO A O 1
ATOM 1202 N N . ARG A 1 161 ? 3.521 -5.650 16.914 1.00 58.62 161 ARG A N 1
ATOM 1203 C CA . ARG A 1 161 ? 3.743 -7.109 17.018 1.00 58.62 161 ARG A CA 1
ATOM 1204 C C . ARG A 1 161 ? 4.402 -7.517 18.333 1.00 58.62 161 ARG A C 1
ATOM 1206 O O . ARG A 1 161 ? 4.233 -8.655 18.760 1.00 58.62 161 ARG A O 1
ATOM 1213 N N . ASN A 1 162 ? 5.148 -6.597 18.943 1.00 60.22 162 ASN A N 1
ATOM 1214 C CA . ASN A 1 162 ? 5.784 -6.709 20.251 1.00 60.22 162 ASN A CA 1
ATOM 1215 C C . ASN A 1 162 ? 5.699 -5.335 20.952 1.00 60.22 162 ASN A C 1
ATOM 1217 O O . ASN A 1 162 ? 5.596 -4.312 20.279 1.00 60.22 162 ASN A O 1
ATOM 1221 N N . ALA A 1 163 ? 5.793 -5.288 22.286 1.00 51.38 163 ALA A N 1
ATOM 1222 C CA . ALA A 1 163 ? 5.632 -4.057 23.083 1.00 51.38 163 ALA A CA 1
ATOM 1223 C C . ALA A 1 163 ? 6.639 -2.925 22.764 1.00 51.38 163 ALA A C 1
ATOM 1225 O O . ALA A 1 163 ? 6.441 -1.787 23.179 1.00 51.38 163 ALA A O 1
ATOM 1226 N N . THR A 1 164 ? 7.712 -3.234 22.036 1.00 45.78 164 THR A N 1
ATOM 1227 C CA . THR A 1 164 ? 8.794 -2.319 21.644 1.00 45.78 164 THR A CA 1
ATOM 1228 C C . THR A 1 164 ? 8.739 -1.872 20.180 1.00 45.78 164 THR A C 1
ATOM 1230 O O . THR A 1 164 ? 9.589 -1.089 19.758 1.00 45.78 164 THR A O 1
ATOM 1233 N N . GLU A 1 165 ? 7.769 -2.339 19.390 1.00 53.53 165 GLU A N 1
ATOM 1234 C CA . GLU A 1 165 ? 7.650 -1.996 17.967 1.00 53.53 165 GLU A CA 1
ATOM 1235 C C . GLU A 1 165 ? 6.596 -0.909 17.707 1.00 53.53 165 GLU A C 1
ATOM 1237 O O . GLU A 1 165 ? 5.638 -0.737 18.458 1.00 53.53 165 GLU A O 1
ATOM 1242 N N . ALA A 1 166 ? 6.768 -0.168 16.608 1.00 52.09 166 ALA A N 1
ATOM 1243 C CA . ALA A 1 166 ? 5.737 0.721 16.075 1.00 52.09 166 ALA A CA 1
ATOM 1244 C C . ALA A 1 166 ? 4.488 -0.086 15.635 1.00 52.09 166 ALA A C 1
ATOM 1246 O O . ALA A 1 166 ? 4.598 -1.297 15.411 1.00 52.09 166 ALA A O 1
ATOM 1247 N N . PRO A 1 167 ? 3.304 0.551 15.482 1.00 57.34 167 PRO A N 1
ATOM 1248 C CA . PRO A 1 167 ? 2.103 -0.103 14.957 1.00 57.34 167 PRO A CA 1
ATOM 1249 C C . PRO A 1 167 ? 2.419 -0.912 13.698 1.00 57.34 167 PRO A C 1
ATOM 1251 O O . PRO A 1 167 ? 3.137 -0.430 12.816 1.00 57.34 167 PRO A O 1
ATOM 1254 N N . SER A 1 168 ? 1.925 -2.150 13.614 1.00 59.44 168 SER A N 1
ATOM 1255 C CA . SER A 1 168 ? 2.293 -3.008 12.492 1.00 59.44 168 SER A CA 1
ATOM 1256 C C . SER A 1 168 ? 1.650 -2.494 11.202 1.00 59.44 168 SER A C 1
ATOM 1258 O O . SER A 1 168 ? 0.430 -2.416 11.084 1.00 59.44 168 SER A O 1
ATOM 1260 N N . ASN A 1 169 ? 2.473 -2.173 10.206 1.00 65.06 169 ASN A N 1
ATOM 1261 C CA . ASN A 1 169 ? 2.009 -1.896 8.846 1.00 65.06 169 ASN A CA 1
ATOM 1262 C C . ASN A 1 169 ? 2.128 -3.132 7.945 1.00 65.06 169 ASN A C 1
ATOM 1264 O O . ASN A 1 169 ? 2.377 -3.017 6.747 1.00 65.06 169 ASN A O 1
ATOM 1268 N N . SER A 1 170 ? 2.022 -4.321 8.530 1.00 61.78 170 SER A N 1
ATOM 1269 C CA . SER A 1 170 ? 2.162 -5.591 7.827 1.00 61.78 170 SER A CA 1
ATOM 1270 C C . SER A 1 170 ? 0.899 -6.411 8.056 1.00 61.78 170 SER A C 1
ATOM 1272 O O . SER A 1 170 ? 0.646 -6.846 9.182 1.00 61.78 170 SER A O 1
ATOM 1274 N N . VAL A 1 171 ? 0.108 -6.602 7.001 1.00 62.34 171 VAL A N 1
ATOM 1275 C CA . VAL A 1 171 ? -1.173 -7.318 7.043 1.00 62.34 171 VAL A CA 1
ATOM 1276 C C . VAL A 1 171 ? -1.123 -8.558 6.159 1.00 62.34 171 VAL A C 1
ATOM 1278 O O . VAL A 1 171 ? -0.658 -8.515 5.023 1.00 62.34 171 VAL A O 1
ATOM 1281 N N . HIS A 1 172 ? -1.550 -9.690 6.717 1.00 57.62 172 HIS A N 1
ATOM 1282 C CA . HIS A 1 172 ? -1.340 -11.009 6.110 1.00 57.62 172 HIS A CA 1
ATOM 1283 C C . HIS A 1 172 ? -2.638 -11.702 5.697 1.00 57.62 172 HIS A C 1
ATOM 1285 O O . HIS A 1 172 ? -2.622 -12.486 4.751 1.00 57.62 172 HIS A O 1
ATOM 1291 N N . SER A 1 173 ? -3.754 -11.422 6.370 1.00 52.75 173 SER A N 1
ATOM 1292 C CA . SER A 1 173 ? -4.977 -12.202 6.191 1.00 52.75 173 SER A CA 1
ATOM 1293 C C . SER A 1 173 ? -5.975 -11.448 5.320 1.00 52.75 173 SER A C 1
ATOM 1295 O O . SER A 1 173 ? -6.563 -10.446 5.729 1.00 52.75 173 SER A O 1
ATOM 1297 N N . PHE A 1 174 ? -6.137 -11.949 4.102 1.00 55.47 174 PHE A N 1
ATOM 1298 C CA . PHE A 1 174 ? -7.236 -11.626 3.203 1.00 55.47 174 PHE A CA 1
ATOM 1299 C C . PHE A 1 174 ? -8.534 -12.181 3.743 1.00 55.47 174 PHE A C 1
ATOM 1301 O O . PHE A 1 174 ? -8.610 -13.361 4.082 1.00 55.47 174 PHE A O 1
ATOM 1308 N N . VAL A 1 175 ? -9.544 -11.327 3.810 1.00 56.91 175 VAL A N 1
ATOM 1309 C CA . VAL A 1 175 ? -10.847 -11.708 4.354 1.00 56.91 175 VAL A CA 1
ATOM 1310 C C . VAL A 1 175 ? -11.911 -11.737 3.268 1.00 56.91 175 VAL A C 1
ATOM 1312 O O . VAL A 1 175 ? -12.789 -12.596 3.306 1.00 56.91 175 VAL A O 1
ATOM 1315 N N . TYR A 1 176 ? -11.833 -10.845 2.276 1.00 56.94 176 TYR A N 1
ATOM 1316 C CA . TYR A 1 176 ? -12.917 -10.666 1.316 1.00 56.94 176 TYR A CA 1
ATOM 1317 C C . TYR A 1 176 ? -12.462 -9.938 0.038 1.00 56.94 176 TYR A C 1
ATOM 1319 O O . TYR A 1 176 ? -11.637 -9.024 0.091 1.00 56.94 176 TYR A O 1
ATOM 1327 N N . GLU A 1 177 ? -13.031 -10.326 -1.108 1.00 63.53 177 GLU A N 1
ATOM 1328 C CA . GLU A 1 177 ? -12.859 -9.670 -2.411 1.00 63.53 177 GLU A CA 1
ATOM 1329 C C . GLU A 1 177 ? -14.230 -9.328 -3.000 1.00 63.53 177 GLU A C 1
ATOM 1331 O O . GLU A 1 177 ? -15.110 -10.183 -3.115 1.00 63.53 177 GLU A O 1
ATOM 1336 N N . ARG A 1 178 ? -14.405 -8.067 -3.407 1.00 68.69 178 ARG A N 1
ATOM 1337 C CA . ARG A 1 178 ? -15.603 -7.583 -4.101 1.00 68.69 178 ARG A CA 1
ATOM 1338 C C . ARG A 1 178 ? -15.215 -6.927 -5.414 1.00 68.69 178 ARG A C 1
ATOM 1340 O O . ARG A 1 178 ? -14.498 -5.928 -5.430 1.00 68.69 178 ARG A O 1
ATOM 1347 N N . GLN A 1 179 ? -15.742 -7.436 -6.520 1.00 71.12 179 GLN A N 1
ATOM 1348 C CA . GLN A 1 179 ? -15.596 -6.777 -7.813 1.00 71.12 179 GLN A CA 1
ATOM 1349 C C . GLN A 1 179 ? -16.425 -5.488 -7.846 1.00 71.12 179 GLN A C 1
ATOM 1351 O O . GLN A 1 179 ? -17.591 -5.481 -7.450 1.00 71.12 179 GLN A O 1
ATOM 1356 N N . LEU A 1 180 ? -15.819 -4.388 -8.295 1.00 66.81 180 LEU A N 1
ATOM 1357 C CA . LEU A 1 180 ? -16.524 -3.117 -8.441 1.00 66.81 180 LEU A CA 1
ATOM 1358 C C . LEU A 1 180 ? -17.306 -3.109 -9.753 1.00 66.81 180 LEU A C 1
ATOM 1360 O O . LEU A 1 180 ? -16.783 -3.552 -10.776 1.00 66.81 180 LEU A O 1
ATOM 1364 N N . ALA A 1 181 ? -18.518 -2.562 -9.733 1.00 66.56 181 ALA A N 1
ATOM 1365 C CA . ALA A 1 181 ? -19.309 -2.283 -10.925 1.00 66.56 181 ALA A CA 1
ATOM 1366 C C . ALA A 1 181 ? -19.269 -0.782 -11.259 1.00 66.56 181 ALA A C 1
ATOM 1368 O O . ALA A 1 181 ? -19.112 0.049 -10.362 1.00 66.56 181 ALA A O 1
ATOM 1369 N N . ASP A 1 182 ? -19.378 -0.431 -12.540 1.00 69.88 182 ASP A N 1
ATOM 1370 C CA . ASP A 1 182 ? -19.543 0.958 -12.969 1.00 69.88 182 ASP A CA 1
ATOM 1371 C C . ASP A 1 182 ? -20.952 1.483 -12.623 1.00 69.88 182 ASP A C 1
ATOM 1373 O O . ASP A 1 182 ? -21.809 0.753 -12.120 1.00 69.88 182 ASP A O 1
ATOM 1377 N N . SER A 1 183 ? -21.220 2.761 -12.904 1.00 64.56 183 SER A N 1
ATOM 1378 C CA . SER A 1 183 ? -22.529 3.387 -12.647 1.00 64.56 183 SER A CA 1
ATOM 1379 C C . SER A 1 183 ? -23.696 2.746 -13.411 1.00 64.56 183 SER A C 1
ATOM 1381 O O . SER A 1 183 ? -24.851 3.051 -13.124 1.00 64.56 183 SER A O 1
ATOM 1383 N N . ARG A 1 184 ? -23.412 1.858 -14.370 1.00 72.06 184 ARG A N 1
ATOM 1384 C CA . ARG A 1 184 ? -24.387 1.098 -15.161 1.00 72.06 184 ARG A CA 1
ATOM 1385 C C . ARG A 1 184 ? -24.497 -0.357 -14.695 1.00 72.06 184 ARG A C 1
ATOM 1387 O O . ARG A 1 184 ? -25.176 -1.146 -15.343 1.00 72.06 184 ARG A O 1
ATOM 1394 N N . GLY A 1 185 ? -23.835 -0.724 -13.595 1.00 68.12 185 GLY A N 1
ATOM 1395 C CA . GLY A 1 185 ? -23.836 -2.081 -13.052 1.00 68.12 185 GLY A CA 1
ATOM 1396 C C . GLY A 1 185 ? -22.908 -3.054 -13.786 1.00 68.12 185 GLY A C 1
ATOM 1397 O O . GLY A 1 185 ? -22.972 -4.255 -13.532 1.00 68.12 185 GLY A O 1
ATOM 1398 N N . VAL A 1 186 ? -22.033 -2.575 -14.677 1.00 72.00 186 VAL A N 1
ATOM 1399 C CA . VAL A 1 186 ? -21.106 -3.428 -15.432 1.00 72.00 186 VAL A CA 1
ATOM 1400 C C . VAL A 1 186 ? -19.856 -3.693 -14.605 1.00 72.00 186 VAL A C 1
ATOM 1402 O O . VAL A 1 186 ? -19.203 -2.764 -14.131 1.00 72.00 186 VAL A O 1
ATOM 1405 N N . ALA A 1 187 ? -19.498 -4.967 -14.455 1.00 71.31 187 ALA A N 1
ATOM 1406 C CA . ALA A 1 187 ? -18.305 -5.381 -13.731 1.00 71.31 187 ALA A CA 1
ATOM 1407 C C . ALA A 1 187 ? -17.037 -4.731 -14.316 1.00 71.31 187 ALA A C 1
ATOM 1409 O O . ALA A 1 187 ? -16.748 -4.834 -15.508 1.00 71.31 187 ALA A O 1
ATOM 1410 N N . THR A 1 188 ? -16.263 -4.067 -13.463 1.00 73.25 188 THR A N 1
ATOM 1411 C CA . THR A 1 188 ? -15.007 -3.416 -13.841 1.00 73.25 188 THR A CA 1
ATOM 1412 C C . THR A 1 188 ? -13.819 -4.359 -13.648 1.00 73.25 188 THR A C 1
ATOM 1414 O O . THR A 1 188 ? -13.906 -5.391 -12.978 1.00 73.25 188 THR A O 1
ATOM 1417 N N . ALA A 1 189 ? -12.667 -3.972 -14.199 1.00 74.31 189 ALA A N 1
ATOM 1418 C CA . ALA A 1 189 ? -11.387 -4.611 -13.897 1.00 74.31 189 ALA A CA 1
ATOM 1419 C C . ALA A 1 189 ? -10.879 -4.296 -12.474 1.00 74.31 189 ALA A C 1
ATOM 1421 O O . ALA A 1 189 ? -9.865 -4.85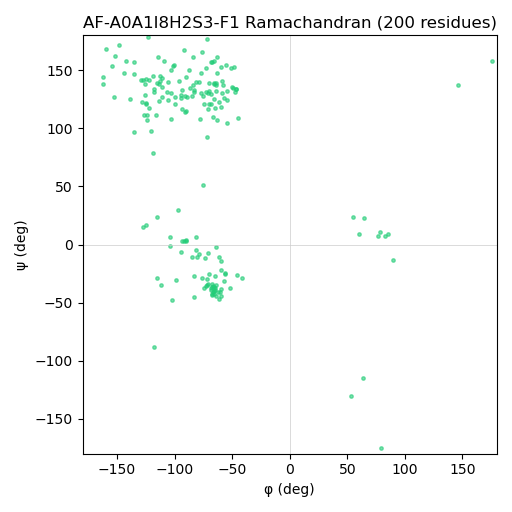0 -12.052 1.00 74.31 189 ALA A O 1
ATOM 1422 N N . SER A 1 190 ? -11.548 -3.390 -11.747 1.00 78.69 190 SER A N 1
ATOM 1423 C CA . SER A 1 190 ? -11.188 -3.031 -10.380 1.00 78.69 190 SER A CA 1
ATOM 1424 C C . SER A 1 190 ? -11.901 -3.906 -9.357 1.00 78.69 190 SER A C 1
ATOM 1426 O O . SER A 1 190 ? -13.075 -4.253 -9.508 1.00 78.69 190 SER A O 1
ATOM 1428 N N . ARG A 1 191 ? -11.203 -4.215 -8.269 1.00 81.44 191 ARG A N 1
ATOM 1429 C CA . ARG A 1 191 ? -11.743 -4.994 -7.153 1.00 81.44 191 ARG A CA 1
ATOM 1430 C C . ARG A 1 191 ? -11.358 -4.336 -5.839 1.00 81.44 191 ARG A C 1
ATOM 1432 O O . ARG A 1 191 ? -10.302 -3.721 -5.763 1.00 81.44 191 ARG A O 1
ATOM 1439 N N . ILE A 1 192 ? -12.209 -4.428 -4.828 1.00 84.50 192 ILE A N 1
ATOM 1440 C CA . ILE A 1 192 ? -11.836 -4.102 -3.453 1.00 84.50 192 ILE A CA 1
ATOM 1441 C C . ILE A 1 192 ? -11.430 -5.394 -2.769 1.00 84.50 192 ILE A C 1
ATOM 1443 O O . ILE A 1 192 ? -12.171 -6.375 -2.813 1.00 84.50 192 ILE A O 1
ATOM 1447 N N . VAL A 1 193 ? -10.261 -5.372 -2.148 1.00 82.62 193 VAL A N 1
ATOM 1448 C CA . VAL A 1 193 ? -9.727 -6.464 -1.341 1.00 82.62 193 VAL A CA 1
ATOM 1449 C C . VAL A 1 193 ? -9.543 -5.977 0.091 1.00 82.62 193 VAL A C 1
ATOM 1451 O O . VAL A 1 193 ? -9.046 -4.873 0.330 1.00 82.62 193 VAL A O 1
ATOM 1454 N N . GLU A 1 194 ? -9.993 -6.783 1.044 1.00 85.62 194 GLU A N 1
ATOM 1455 C CA . GLU A 1 194 ? -10.035 -6.427 2.460 1.00 85.62 194 GLU A CA 1
ATOM 1456 C C . GLU A 1 194 ? -9.027 -7.244 3.266 1.00 85.62 194 GLU A C 1
ATOM 1458 O O . GLU A 1 194 ? -8.922 -8.466 3.114 1.00 85.62 194 GLU A O 1
ATOM 1463 N N . PHE A 1 195 ? -8.303 -6.559 4.151 1.00 83.25 195 PHE A N 1
ATOM 1464 C CA . PHE A 1 195 ? -7.245 -7.137 4.973 1.00 83.25 195 PHE A CA 1
ATOM 1465 C C . PHE A 1 195 ? -7.499 -6.883 6.452 1.00 83.25 195 PHE A C 1
ATOM 1467 O O . PHE A 1 195 ? -7.905 -5.783 6.835 1.00 83.25 195 PHE A O 1
ATOM 1474 N N . VAL A 1 196 ? -7.174 -7.868 7.285 1.00 82.62 196 VAL A N 1
ATOM 1475 C CA . VAL A 1 196 ? -7.150 -7.743 8.750 1.00 82.62 196 VAL A CA 1
ATOM 1476 C C . VAL A 1 196 ? -5.717 -7.764 9.275 1.00 82.62 196 VAL A C 1
ATOM 1478 O O . VAL A 1 196 ? -4.798 -8.275 8.624 1.00 82.62 196 VAL A O 1
ATOM 1481 N N . CYS A 1 197 ? -5.519 -7.221 10.475 1.00 79.31 197 CYS A N 1
ATOM 1482 C CA . CYS A 1 197 ? -4.235 -7.283 11.162 1.00 79.31 197 CYS A CA 1
ATOM 1483 C C . CYS A 1 197 ? -3.769 -8.720 11.391 1.00 79.31 197 CYS A C 1
ATOM 1485 O O . CYS A 1 197 ? -4.547 -9.592 11.788 1.00 79.31 197 CYS A O 1
ATOM 1487 N N . GLU A 1 198 ? -2.465 -8.942 11.231 1.00 70.38 198 GLU A N 1
ATOM 1488 C CA . GLU A 1 198 ? -1.850 -10.166 11.726 1.00 70.38 198 GLU A CA 1
ATOM 1489 C C . GLU A 1 198 ? -1.814 -10.119 13.256 1.00 70.38 198 GLU A C 1
ATOM 1491 O O . GLU A 1 198 ? -1.158 -9.267 13.855 1.00 70.38 198 GLU A O 1
ATOM 1496 N N . HIS A 1 199 ? -2.527 -11.046 13.885 1.00 62.44 199 HIS A N 1
ATOM 1497 C CA . HIS A 1 199 ? -2.427 -11.293 15.315 1.00 62.44 199 HIS A CA 1
ATOM 1498 C C . HIS A 1 199 ? -1.522 -12.509 15.495 1.00 62.44 199 HIS A C 1
ATOM 1500 O O . HIS A 1 199 ? -1.789 -13.551 14.895 1.00 62.44 199 HIS A O 1
ATOM 1506 N N . LYS A 1 200 ? -0.465 -12.412 16.314 1.00 52.34 200 LYS A N 1
ATOM 1507 C CA . LYS A 1 200 ? 0.254 -13.621 16.732 1.00 52.34 200 LYS A CA 1
ATOM 1508 C C . LYS A 1 200 ? -0.748 -14.517 17.459 1.00 52.34 200 LYS A C 1
ATOM 1510 O O . LYS A 1 200 ? -1.330 -14.107 18.463 1.00 52.34 200 LYS A O 1
ATOM 1515 N N . VAL A 1 201 ? -0.975 -15.712 16.925 1.00 41.62 201 VAL A N 1
ATOM 1516 C CA . VAL A 1 201 ? -1.559 -16.799 17.708 1.00 41.62 201 VAL A CA 1
ATOM 1517 C C . VAL A 1 201 ? -0.520 -17.101 18.784 1.00 41.62 201 VAL A C 1
ATOM 1519 O O . VAL A 1 201 ? 0.637 -17.355 18.449 1.00 41.62 201 VAL A O 1
ATOM 1522 N N . GLY A 1 202 ? -0.907 -16.905 20.045 1.00 37.56 202 GLY A N 1
ATOM 1523 C CA . GLY A 1 202 ? -0.087 -17.291 21.192 1.00 37.56 202 GLY A CA 1
ATOM 1524 C C . GLY A 1 202 ? 0.185 -18.785 21.199 1.00 37.56 202 GLY A C 1
ATOM 1525 O O . GLY A 1 202 ? -0.688 -19.533 20.702 1.00 37.56 202 GLY A O 1
#

Solvent-accessible surface area (backbone atoms only — not comparable to full-atom values): 11568 Å² total; per-residue (Å²): 136,90,88,78,91,78,87,74,80,82,52,71,66,60,57,51,49,51,52,49,51,51,50,52,48,54,65,66,59,70,66,72,67,84,70,52,62,63,54,45,44,44,34,4,42,68,65,74,39,67,37,68,28,24,17,47,31,39,30,39,44,71,33,62,38,73,66,29,44,75,73,67,37,56,96,28,40,42,68,46,80,66,41,84,52,60,92,96,46,81,64,61,82,63,100,62,94,47,65,30,25,41,34,38,53,50,91,55,65,87,85,38,64,61,26,36,36,37,38,22,36,72,40,58,65,70,57,86,90,58,51,72,50,57,89,89,36,66,22,36,34,30,37,32,50,83,92,43,69,23,43,24,28,47,65,30,36,35,64,40,90,45,100,88,49,67,62,43,46,55,34,58,45,76,77,50,77,45,76,38,55,47,101,84,68,48,80,46,81,36,28,42,39,32,29,20,58,65,69,84,80,127

InterPro domains:
  IPR043789 Domain of unknown function DUF5731 [PF19002] (112-200)

Organism: NCBI:txid282301

Mean predicted aligned error: 13.84 Å

Secondary structure (DSSP, 8-state):
-----------HHHHHHHHHHHHHHHHTT-------HHHHHHHHHTTS-PBPPSEEEEESGGGGSHHHHHTT-BTTEEEEE-SPPPTT-PPP-S---STTEEEEE---SGGGTT-EEEEE-SS-SS-TTPPBPPTT-EEEEEEEETTEEEEEEE-SBPPPSSTTSPPP-EEEEEEEEEEEE-TTSPEEEEEEEEEEEPPPP-

Foldseek 3Di:
DDDDDDDDDPPPVVVVVVVVVVVVVVVVPPPPPPQQVLNVLVCLQVLNDWAAFQKKKKADQPLVDPVVVVVVRPPSIDMDGIDDADPPFDWDRDDDDDQQKAKEQDDDDPRRNGMIMIGGHSDGNDHPPFAEDDPPDFAFKWKDQPNDTTTRHGRHFYCAQDPPDDTDSYFYDWDDKAFDADPVRHTDSIIITTTDHDDPPD

Sequence (202 aa):
MRLAASGGEPALGQLLLLLLVASLLRQAGGADSPESPQRLLASAARGNGAVCPCAHLERGGFWSGKVAAALGVRNGIFAESRCRCPPGNNCKRSWRHSDTSLTVRWIGASGVRDSEMQLQFCSPVYPVGLPTCSRDQVTFQLRQIGWWLDLQAVLCRCPPRNATEAPSNSVHSFVYERQLADSRGVATASRIVEFVCEHKVG